Protein AF-A0A7J8GL27-F1 (afdb_monomer)

Radius of gyration: 21.32 Å; Cα contacts (8 Å, |Δi|>4): 235; chains: 1; bounding box: 49×35×60 Å

Secondary structure (DSSP, 8-state):
--SEEEEETTEEE----B-TTS--S--S--B------SEEEEEETTTTEEEEEE--TT-S-------TTTTTSS-PPPPHHHHHHHHHHHHHHHHHHHH-TT-HHHHHHHHHHHHHH-HHHHHHHHHHHHHHHHHH-GGGHHHHHHHHHHHHHHHHHHHHHHTT-SEEE-TTS--S----GGGGTT-SEEE--S---

Nearest PDB structures (foldseek):
  1ltx-assembly1_A  TM=9.780E-01  e=1.458E-23  Rattus norvegicus
  1dce-assembly1_A  TM=9.771E-01  e=9.854E-22  Rattus norvegicus
  3hxd-assembly1_A  TM=9.887E-01  e=1.508E-08  Rattus norvegicus
  3c72-assembly1_A  TM=9.752E-01  e=3.384E-08  Rattus norvegicus
  4gtv-assembly1_A  TM=9.892E-01  e=4.516E-08  Rattus norvegicus

pLDDT: mean 89.45, std 8.41, range [43.72, 98.0]

Mean predicted aligned error: 6.32 Å

Solvent-accessible surface area (backbone atoms only — not comparable to full-atom values): 11762 Å² total; per-residue (Å²): 130,82,49,67,47,42,28,45,76,92,36,82,48,93,74,68,76,38,29,92,85,74,47,100,58,98,60,94,53,76,46,66,88,78,77,99,65,52,40,42,34,44,34,34,64,88,76,76,45,72,52,59,28,51,38,51,91,94,55,95,67,54,74,66,79,82,50,56,76,80,69,30,70,90,49,73,87,70,53,72,67,56,48,53,51,51,53,50,52,50,50,51,45,51,58,46,37,75,77,39,77,72,42,58,67,53,49,50,49,49,42,51,46,37,63,64,76,41,52,76,85,34,44,70,59,41,54,53,45,53,55,53,39,32,71,64,41,56,93,45,33,71,60,51,44,37,52,50,20,44,53,54,50,53,49,39,50,55,53,21,60,76,67,74,50,46,51,44,78,50,53,74,64,65,30,51,52,87,69,73,64,78,78,46,76,75,51,79,40,79,42,63,55,66,59,65,108

InterPro domains:
  IPR009087 Rab geranylgeranyltransferase, alpha subunit, insert-domain [PF07711] (2-67)
  IPR036254 Rab geranylgeranyltransferase, alpha subunit, insert-domain superfamily [SSF49594] (1-71)

Organism: Molossus molossus (NCBI:txid27622)

Structure (mmCIF, N/CA/C/O backbone):
data_AF-A0A7J8GL27-F1
#
_entry.id   AF-A0A7J8GL27-F1
#
loop_
_atom_site.group_PDB
_atom_site.id
_atom_site.type_symbol
_atom_site.label_atom_id
_atom_site.label_alt_id
_atom_site.label_comp_id
_atom_site.label_asym_id
_atom_site.label_entity_id
_atom_site.label_seq_id
_atom_site.pdbx_PDB_ins_code
_atom_site.Cartn_x
_atom_site.Cartn_y
_atom_site.Cartn_z
_atom_site.occupancy
_atom_site.B_iso_or_equiv
_atom_site.auth_seq_id
_atom_site.auth_comp_id
_atom_site.auth_asym_id
_atom_site.auth_atom_id
_atom_site.pdbx_PDB_model_num
ATOM 1 N N . MET A 1 1 ? 0.392 14.240 -28.820 1.00 43.72 1 MET A N 1
ATOM 2 C CA . MET A 1 1 ? 1.573 14.690 -28.058 1.00 43.72 1 MET A CA 1
ATOM 3 C C . MET A 1 1 ? 2.048 13.484 -27.289 1.00 43.72 1 MET A C 1
ATOM 5 O O . MET A 1 1 ? 1.319 13.025 -26.421 1.00 43.72 1 MET A O 1
ATOM 9 N N . GLU A 1 2 ? 3.170 12.911 -27.703 1.00 55.72 2 GLU A N 1
ATOM 10 C CA . GLU A 1 2 ? 3.763 11.745 -27.051 1.00 55.72 2 GLU A CA 1
ATOM 11 C C . GLU A 1 2 ? 4.272 12.175 -25.673 1.00 55.72 2 GLU A C 1
ATOM 13 O O . GLU A 1 2 ? 5.209 12.962 -25.547 1.00 55.72 2 GLU A O 1
ATOM 18 N N . THR A 1 3 ? 3.573 11.740 -24.626 1.00 83.31 3 THR A N 1
ATOM 19 C CA . THR A 1 3 ? 3.910 12.056 -23.232 1.00 83.31 3 THR A CA 1
ATOM 20 C C . THR A 1 3 ? 5.118 11.267 -22.732 1.00 83.31 3 THR A C 1
ATOM 22 O O . THR A 1 3 ? 5.696 11.649 -21.719 1.00 83.31 3 THR A O 1
ATOM 25 N N . LEU A 1 4 ? 5.518 10.210 -23.446 1.00 91.31 4 LEU A N 1
ATOM 26 C CA . LEU A 1 4 ? 6.636 9.327 -23.128 1.00 91.31 4 LEU A CA 1
ATOM 27 C C . LEU A 1 4 ? 7.666 9.329 -24.260 1.00 91.31 4 LEU A C 1
ATOM 29 O O . LEU A 1 4 ? 7.338 9.010 -25.401 1.00 91.31 4 LEU A O 1
ATOM 33 N N . LEU A 1 5 ? 8.915 9.649 -23.928 1.00 93.44 5 LEU A N 1
ATOM 34 C CA . LEU A 1 5 ? 10.063 9.549 -24.827 1.00 93.44 5 LEU A CA 1
ATOM 35 C C . LEU A 1 5 ? 10.995 8.438 -24.350 1.00 93.44 5 LEU A C 1
ATOM 37 O O . LEU A 1 5 ? 11.227 8.301 -23.147 1.00 93.44 5 LEU A O 1
ATOM 41 N N . LEU A 1 6 ? 11.555 7.686 -25.295 1.00 94.31 6 LEU A N 1
ATOM 42 C CA . LEU A 1 6 ? 12.570 6.678 -25.023 1.00 94.31 6 LEU A CA 1
ATOM 43 C C . LEU A 1 6 ? 13.928 7.139 -25.559 1.00 94.31 6 LEU A C 1
ATOM 45 O O . LEU A 1 6 ? 14.065 7.535 -26.718 1.00 94.31 6 LEU A O 1
ATOM 49 N N . MET A 1 7 ? 14.933 7.060 -24.697 1.00 93.62 7 MET A N 1
ATOM 50 C CA . MET A 1 7 ? 16.339 7.208 -25.035 1.00 93.62 7 MET A CA 1
ATOM 51 C C . MET A 1 7 ? 17.006 5.845 -24.863 1.00 93.62 7 MET A C 1
ATOM 53 O O . MET A 1 7 ? 16.855 5.217 -23.816 1.00 93.62 7 MET A O 1
ATOM 57 N N . VAL A 1 8 ? 17.743 5.398 -25.873 1.00 92.50 8 VAL A N 1
ATOM 58 C CA . VAL A 1 8 ? 18.527 4.164 -25.824 1.00 92.50 8 VAL A CA 1
ATOM 59 C C . VAL A 1 8 ? 19.970 4.498 -26.159 1.00 92.50 8 VAL A C 1
ATOM 61 O O . VAL A 1 8 ? 20.221 5.158 -27.167 1.00 92.50 8 VAL A O 1
ATOM 64 N N . ASP A 1 9 ? 20.898 4.121 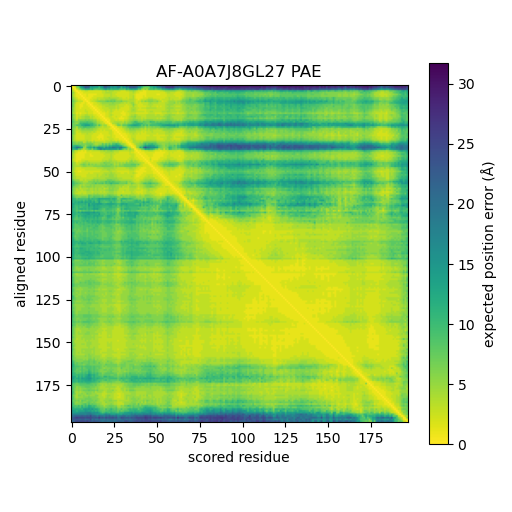-25.279 1.00 89.38 9 ASP A N 1
ATOM 65 C CA . ASP A 1 9 ? 22.322 4.471 -25.378 1.00 89.38 9 ASP A CA 1
ATOM 66 C C . ASP A 1 9 ? 22.532 5.974 -25.707 1.00 89.38 9 ASP A C 1
ATOM 68 O O . ASP A 1 9 ? 23.235 6.352 -26.645 1.00 89.38 9 ASP A O 1
ATOM 72 N N . GLU A 1 10 ? 21.847 6.847 -24.953 1.00 87.75 10 GLU A N 1
ATOM 73 C CA . GLU A 1 10 ? 21.829 8.318 -25.104 1.00 87.75 10 GLU A CA 1
ATOM 74 C C . GLU A 1 10 ? 21.251 8.864 -26.426 1.00 87.75 10 GLU A C 1
ATOM 76 O O . GLU A 1 10 ? 21.259 10.074 -26.662 1.00 87.75 10 GLU A O 1
ATOM 81 N N . SER A 1 11 ? 20.669 8.008 -27.266 1.00 90.44 11 SER A N 1
ATOM 82 C CA . SER A 1 11 ? 20.030 8.390 -28.529 1.00 90.44 11 SER A CA 1
ATOM 83 C C . SER A 1 11 ? 18.510 8.280 -28.443 1.00 90.44 11 SER A C 1
ATOM 85 O O . SER A 1 11 ? 17.978 7.310 -27.912 1.00 90.44 11 SER A O 1
ATOM 87 N N . SER A 1 12 ? 17.781 9.264 -28.975 1.00 91.88 12 SER A N 1
ATOM 88 C CA . SER A 1 12 ? 16.314 9.208 -28.996 1.00 91.88 12 SER A CA 1
ATOM 89 C C . SER A 1 12 ? 15.828 8.134 -29.968 1.00 91.88 12 SER A C 1
ATOM 91 O O . SER A 1 12 ? 16.244 8.113 -31.128 1.00 91.88 12 SER A O 1
ATOM 93 N N . LEU A 1 13 ? 14.938 7.262 -29.494 1.00 92.00 13 LEU A N 1
ATOM 94 C CA . LEU A 1 13 ? 14.318 6.209 -30.285 1.00 92.00 13 LEU A CA 1
ATOM 95 C C . LEU A 1 13 ? 12.808 6.447 -30.361 1.00 92.00 13 LEU A C 1
ATOM 97 O O . LEU A 1 13 ? 12.123 6.503 -29.341 1.00 92.00 13 LEU A O 1
ATOM 101 N N . ALA A 1 14 ? 12.292 6.570 -31.583 1.00 91.31 14 ALA A N 1
ATOM 102 C CA . ALA A 1 14 ? 10.856 6.616 -31.818 1.00 91.31 14 ALA A CA 1
ATOM 103 C C . ALA A 1 14 ? 10.271 5.210 -31.646 1.00 91.31 14 ALA A C 1
ATOM 105 O O . ALA A 1 14 ? 10.713 4.269 -32.308 1.00 91.31 14 ALA A O 1
ATOM 106 N N . VAL A 1 15 ? 9.284 5.080 -30.762 1.00 91.81 15 VAL A N 1
ATOM 107 C CA . VAL A 1 15 ? 8.612 3.814 -30.456 1.00 91.81 15 VAL A CA 1
ATOM 108 C C . VAL A 1 15 ? 7.109 4.015 -30.369 1.00 91.81 15 VAL A C 1
ATOM 110 O O . VAL A 1 15 ? 6.631 5.088 -30.000 1.00 91.81 15 VAL A O 1
ATOM 113 N N . GLU A 1 16 ? 6.364 2.961 -30.679 1.00 91.12 16 GLU A N 1
ATOM 114 C CA . GLU A 1 16 ? 4.925 2.933 -30.453 1.00 91.12 16 GLU A CA 1
ATOM 115 C C . GLU A 1 16 ? 4.645 2.426 -29.038 1.00 91.12 16 GLU A C 1
ATOM 117 O O . GLU A 1 16 ? 4.935 1.280 -28.697 1.00 91.12 16 GLU A O 1
ATOM 122 N N . TRP A 1 17 ? 4.084 3.300 -28.204 1.00 91.50 17 TRP A N 1
ATOM 123 C CA . TRP A 1 17 ? 3.629 2.941 -26.866 1.00 91.50 17 TRP A CA 1
ATOM 124 C C . TRP A 1 17 ? 2.214 2.366 -26.917 1.00 91.50 17 TRP A C 1
ATOM 126 O O . TRP A 1 17 ? 1.310 2.964 -27.506 1.00 91.50 17 TRP A O 1
ATOM 136 N N . GLY A 1 18 ? 1.999 1.242 -26.237 1.00 91.00 18 GLY A N 1
ATOM 137 C CA . GLY A 1 18 ? 0.695 0.594 -26.123 1.00 91.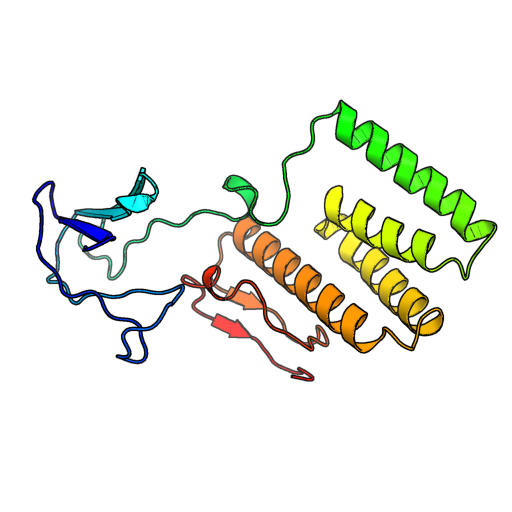00 18 GLY A CA 1
ATOM 138 C C . GLY A 1 18 ? 0.371 0.173 -24.695 1.00 91.00 18 GLY A C 1
ATOM 139 O O . GLY A 1 18 ? 1.257 -0.173 -23.913 1.00 91.00 18 GLY A O 1
ATOM 140 N N . ALA A 1 19 ? -0.916 0.181 -24.349 1.00 91.31 19 ALA A N 1
ATOM 141 C CA . ALA A 1 19 ? -1.390 -0.490 -23.145 1.00 91.31 19 ALA A CA 1
ATOM 142 C C . ALA A 1 19 ? -1.401 -2.020 -23.364 1.00 91.31 19 ALA A C 1
ATOM 144 O O . ALA A 1 19 ? -1.577 -2.467 -24.502 1.00 91.31 19 ALA A O 1
ATOM 145 N N . PRO A 1 20 ? -1.287 -2.842 -22.302 1.00 89.25 20 PRO A N 1
ATOM 146 C CA . PRO A 1 20 ? -1.265 -4.304 -22.425 1.00 89.25 20 PRO A CA 1
ATOM 147 C C . PRO A 1 20 ? -2.494 -4.917 -23.115 1.00 89.25 20 PRO A C 1
ATOM 149 O O . PRO A 1 20 ? -2.404 -5.992 -23.699 1.00 89.25 20 PRO A O 1
ATOM 152 N N . ASP A 1 21 ? -3.651 -4.251 -23.061 1.00 89.19 21 ASP A N 1
ATOM 153 C CA . ASP A 1 21 ? -4.886 -4.701 -23.714 1.00 89.19 21 ASP A CA 1
ATOM 154 C C . ASP A 1 21 ? -4.985 -4.282 -25.196 1.00 89.19 21 ASP A C 1
ATOM 156 O O . ASP A 1 21 ? -6.002 -4.541 -25.849 1.00 89.19 21 ASP A O 1
ATOM 160 N N . GLY A 1 22 ? -3.952 -3.614 -25.725 1.00 84.94 22 GLY A N 1
ATOM 161 C CA . GLY A 1 22 ? -3.891 -3.080 -27.085 1.00 84.94 22 GLY A CA 1
ATOM 162 C C . GLY A 1 22 ? -4.835 -1.901 -27.332 1.00 84.94 22 GLY A C 1
ATOM 163 O O . GLY A 1 22 ? -4.995 -1.467 -28.474 1.00 84.94 22 GLY A O 1
ATOM 164 N N . ARG A 1 23 ? -5.504 -1.378 -26.295 1.00 85.56 23 ARG A N 1
ATOM 165 C CA . ARG A 1 23 ? -6.455 -0.272 -26.426 1.00 85.56 23 ARG A CA 1
ATOM 166 C C . ARG A 1 23 ? -5.783 1.024 -26.011 1.00 85.56 23 ARG A C 1
ATOM 168 O O . ARG A 1 23 ? -5.143 1.114 -24.973 1.00 85.56 23 ARG A O 1
ATOM 175 N N . ASN A 1 24 ? -6.006 2.079 -26.786 1.00 74.38 24 ASN A N 1
ATOM 176 C CA . ASN A 1 24 ? -5.487 3.403 -26.457 1.00 74.38 24 ASN A CA 1
ATOM 177 C C . ASN A 1 24 ? -6.375 4.086 -25.394 1.00 74.38 24 ASN A C 1
ATOM 179 O O . ASN A 1 24 ? -7.200 4.946 -25.707 1.00 74.38 24 ASN A O 1
ATOM 183 N N . ARG A 1 25 ? -6.288 3.614 -24.145 1.00 85.38 25 ARG A N 1
ATOM 184 C CA . ARG A 1 25 ? -7.026 4.117 -22.973 1.00 85.38 25 ARG A CA 1
ATOM 185 C C . ARG A 1 25 ? -6.045 4.465 -21.849 1.00 85.38 25 ARG A C 1
ATOM 187 O O . ARG A 1 25 ? -4.942 3.926 -21.836 1.00 85.38 25 ARG A O 1
ATOM 194 N N . PRO A 1 26 ? -6.435 5.324 -20.887 1.00 87.25 26 PRO A N 1
ATOM 195 C CA . PRO A 1 26 ? -5.618 5.568 -19.704 1.00 87.25 26 PRO A CA 1
ATOM 196 C C . PRO A 1 26 ? -5.275 4.250 -19.003 1.00 87.25 26 PRO A C 1
ATOM 198 O O . PRO A 1 26 ? -6.170 3.484 -18.646 1.00 87.25 26 PRO A O 1
ATOM 201 N N . SER A 1 27 ? -3.980 4.003 -18.832 1.00 88.94 27 SER A N 1
ATOM 202 C CA . SER A 1 27 ? -3.426 2.787 -18.242 1.00 88.94 27 SER A CA 1
ATOM 203 C C . SER A 1 27 ? -2.257 3.160 -17.327 1.00 88.94 27 SER A C 1
ATOM 205 O O . SER A 1 27 ? -1.493 4.062 -17.688 1.00 88.94 27 SER A O 1
ATOM 207 N N . PRO A 1 28 ? -2.093 2.490 -16.172 1.00 88.00 28 PRO A N 1
ATOM 208 C CA . PRO A 1 28 ? -0.899 2.637 -15.342 1.00 88.00 28 PRO A CA 1
ATOM 209 C C . PRO A 1 28 ? 0.329 1.938 -15.948 1.00 88.00 28 PRO A C 1
ATOM 211 O O . PRO A 1 28 ? 1.448 2.229 -15.545 1.00 88.00 28 PRO A O 1
ATOM 214 N N . VAL A 1 29 ? 0.134 1.036 -16.919 1.00 90.50 29 VAL A N 1
ATOM 215 C CA . VAL A 1 29 ? 1.206 0.283 -17.585 1.00 90.50 29 VAL A CA 1
ATOM 216 C C . VAL A 1 29 ? 1.208 0.596 -19.077 1.00 90.50 29 VAL A C 1
ATOM 218 O O . VAL A 1 29 ? 0.167 0.499 -19.735 1.00 90.50 29 VAL A O 1
ATOM 221 N N . TRP A 1 30 ? 2.384 0.932 -19.598 1.00 91.19 30 TRP A N 1
ATOM 222 C CA . TRP A 1 30 ? 2.645 1.171 -21.015 1.00 91.19 30 TRP A CA 1
ATOM 223 C C . TRP A 1 30 ? 3.878 0.386 -21.440 1.00 91.19 30 TRP A C 1
ATOM 225 O O . TRP A 1 30 ? 4.858 0.319 -20.703 1.00 91.19 30 TRP A O 1
ATOM 235 N N . LEU A 1 31 ? 3.810 -0.211 -22.623 1.00 92.56 31 LEU A N 1
ATOM 236 C CA . LEU A 1 31 ? 4.825 -1.105 -23.166 1.00 92.56 31 LEU A CA 1
ATOM 237 C C . LEU A 1 31 ? 5.210 -0.649 -24.575 1.00 92.56 31 LEU A C 1
ATOM 239 O O . LEU A 1 31 ? 4.413 -0.005 -25.261 1.00 92.56 31 LEU A O 1
ATOM 243 N N . CYS A 1 32 ? 6.416 -1.004 -25.003 1.00 92.00 32 CYS A N 1
ATOM 244 C CA . CYS A 1 32 ? 6.868 -0.887 -26.385 1.00 92.00 32 CYS A CA 1
ATOM 245 C C . CYS A 1 32 ? 7.809 -2.053 -26.716 1.00 92.00 32 CYS A C 1
ATOM 247 O O . CYS A 1 32 ? 8.450 -2.610 -25.821 1.00 92.00 32 CYS A O 1
ATOM 249 N N . ASP A 1 33 ? 7.885 -2.419 -27.994 1.00 89.88 33 ASP A N 1
ATOM 250 C CA . ASP A 1 33 ? 8.784 -3.471 -28.468 1.00 89.88 33 ASP A CA 1
ATOM 251 C C . ASP A 1 33 ? 10.177 -2.904 -28.748 1.00 89.88 33 ASP A C 1
ATOM 253 O O . ASP A 1 33 ? 10.325 -1.873 -29.408 1.00 89.88 33 ASP A O 1
ATOM 257 N N . LEU A 1 34 ? 11.211 -3.594 -28.263 1.00 86.62 34 LEU A N 1
ATOM 258 C CA . LEU A 1 34 ? 12.598 -3.140 -28.350 1.00 86.62 34 LEU A CA 1
ATOM 259 C C . LEU A 1 34 ? 13.533 -4.246 -28.833 1.00 86.62 34 LEU A C 1
ATOM 261 O O . LEU A 1 34 ? 13.315 -5.436 -28.604 1.00 86.62 34 LEU A O 1
ATOM 265 N N . LEU A 1 35 ? 14.617 -3.827 -29.485 1.00 78.19 35 LEU A N 1
ATOM 266 C CA . LEU A 1 35 ? 15.759 -4.691 -29.770 1.00 78.19 35 LEU A CA 1
ATOM 267 C C . LEU A 1 35 ? 16.716 -4.712 -28.563 1.00 78.19 35 LEU A C 1
ATOM 269 O O . LEU A 1 35 ? 16.752 -3.736 -27.812 1.00 78.19 35 LEU A O 1
ATOM 273 N N . PRO A 1 36 ? 17.520 -5.776 -28.376 1.00 73.12 36 PRO A N 1
ATOM 274 C CA . PRO A 1 36 ? 18.434 -5.878 -27.239 1.00 73.12 36 PRO A CA 1
ATOM 275 C C . PRO A 1 36 ? 19.478 -4.752 -27.262 1.00 73.12 36 PRO A C 1
ATOM 277 O O . PRO A 1 36 ? 20.308 -4.704 -28.171 1.00 73.12 36 PRO A O 1
ATOM 280 N N . GLN A 1 37 ? 19.444 -3.868 -26.265 1.00 76.50 37 GLN A N 1
ATOM 281 C CA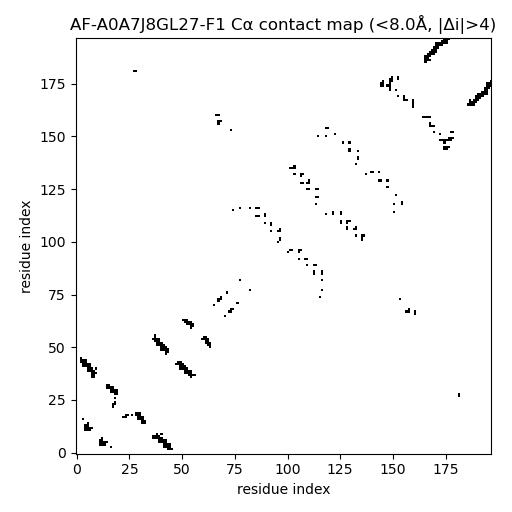 . GLN A 1 37 ? 20.390 -2.757 -26.077 1.00 76.50 37 GLN A CA 1
ATOM 282 C C . GLN A 1 37 ? 20.862 -2.699 -24.618 1.00 76.50 37 GLN A C 1
ATOM 284 O O . GLN A 1 37 ? 20.415 -3.508 -23.806 1.00 76.50 37 GLN A O 1
ATOM 289 N N . GLN A 1 38 ? 21.805 -1.807 -24.298 1.00 81.69 38 GLN A N 1
ATOM 290 C CA . GLN A 1 38 ? 22.430 -1.769 -22.973 1.00 81.69 38 GLN A CA 1
ATOM 291 C C . GLN A 1 38 ? 21.727 -0.816 -22.013 1.00 81.69 38 GLN A C 1
ATOM 293 O O . GLN A 1 38 ? 21.401 -1.242 -20.910 1.00 81.69 38 GLN A O 1
ATOM 298 N N . THR A 1 39 ? 21.459 0.427 -22.409 1.00 91.62 39 THR A N 1
ATOM 299 C CA . THR A 1 39 ? 20.887 1.435 -21.506 1.00 91.62 39 THR A CA 1
ATOM 300 C C . THR A 1 39 ? 19.573 1.980 -22.042 1.00 91.62 39 THR A C 1
ATOM 302 O O . THR A 1 39 ? 19.495 2.402 -23.194 1.00 91.62 39 THR A O 1
ATOM 305 N N . PHE A 1 40 ? 18.552 2.034 -21.186 1.00 93.88 40 PHE A N 1
ATOM 306 C CA . PHE A 1 40 ? 17.226 2.553 -21.506 1.00 93.88 40 PHE A CA 1
ATOM 307 C C . PHE A 1 40 ? 16.854 3.661 -20.526 1.00 93.88 40 PHE A C 1
ATOM 309 O O . PHE A 1 40 ? 16.824 3.436 -19.319 1.00 93.88 40 PHE A O 1
ATOM 316 N N . ARG A 1 41 ? 16.506 4.843 -21.037 1.00 94.62 41 ARG A N 1
ATOM 317 C CA . ARG A 1 41 ? 15.978 5.954 -20.240 1.00 94.62 41 ARG A CA 1
ATOM 318 C C . ARG A 1 41 ? 14.626 6.396 -20.778 1.00 94.62 41 ARG A C 1
ATOM 320 O O . ARG A 1 41 ? 14.503 6.797 -21.933 1.00 94.62 41 ARG A O 1
ATOM 327 N N . VAL A 1 42 ? 13.613 6.341 -19.922 1.00 94.62 42 VAL A N 1
ATOM 328 C CA . VAL A 1 42 ? 12.242 6.755 -20.226 1.00 94.62 42 VAL A CA 1
ATOM 329 C C . VAL A 1 42 ? 11.997 8.125 -19.610 1.00 94.62 42 VAL A C 1
ATOM 331 O O . VAL A 1 42 ? 12.281 8.334 -18.432 1.00 94.62 42 VAL A O 1
ATOM 334 N N . ILE A 1 43 ? 11.466 9.058 -20.399 1.00 94.44 43 ILE A N 1
ATOM 335 C CA . ILE A 1 43 ? 11.177 10.432 -19.979 1.00 94.44 43 ILE A CA 1
ATOM 336 C C . ILE A 1 43 ? 9.681 10.690 -20.136 1.00 94.44 43 ILE A C 1
ATOM 338 O O . ILE A 1 43 ? 9.150 10.670 -21.247 1.00 94.44 43 ILE A O 1
ATOM 342 N N . TRP A 1 44 ? 9.008 10.990 -19.027 1.00 93.31 44 TRP A N 1
ATOM 343 C CA . TRP A 1 44 ? 7.632 11.466 -19.020 1.00 93.31 44 TRP A CA 1
ATOM 344 C C . TRP A 1 44 ? 7.620 13.000 -19.088 1.00 93.31 44 TRP A C 1
ATOM 346 O O . TRP A 1 44 ? 7.829 13.698 -18.091 1.00 93.31 44 TRP A O 1
ATOM 356 N N . THR A 1 45 ? 7.378 13.546 -20.281 1.00 90.25 45 THR A N 1
ATOM 357 C CA . THR A 1 45 ? 7.569 14.977 -20.583 1.00 90.25 45 THR A CA 1
ATOM 358 C C . THR A 1 45 ? 6.581 15.884 -19.857 1.00 90.25 45 THR A C 1
ATOM 360 O O . THR A 1 45 ? 6.952 16.967 -19.413 1.00 90.25 45 THR A O 1
ATOM 363 N N . ALA A 1 46 ? 5.336 15.440 -19.672 1.00 88.25 46 ALA A N 1
ATOM 364 C CA . ALA A 1 46 ? 4.297 16.245 -19.024 1.00 88.25 46 ALA A CA 1
ATOM 365 C C . ALA A 1 46 ? 4.525 16.441 -17.513 1.00 88.25 46 ALA A C 1
ATOM 367 O O . ALA A 1 46 ? 4.023 17.397 -16.932 1.00 88.25 46 ALA A O 1
ATOM 368 N N . GLY A 1 47 ? 5.262 15.529 -16.883 1.00 84.31 47 GLY A N 1
ATOM 369 C CA . GLY A 1 47 ? 5.563 15.532 -15.446 1.00 84.31 47 GLY A CA 1
ATOM 370 C C . GLY A 1 47 ? 7.025 15.828 -15.129 1.00 84.31 47 GLY A C 1
ATOM 371 O O . GLY A 1 47 ? 7.364 15.944 -13.959 1.00 84.31 47 GLY A O 1
ATOM 372 N N . ASN A 1 48 ? 7.877 15.968 -16.152 1.00 87.62 48 ASN A N 1
ATOM 373 C CA . ASN A 1 48 ? 9.313 16.200 -16.007 1.00 87.62 48 ASN A CA 1
ATOM 374 C C . ASN A 1 48 ? 10.010 15.148 -15.116 1.00 87.62 48 ASN A C 1
ATOM 376 O O . ASN A 1 48 ? 10.867 15.477 -14.298 1.00 87.62 48 ASN A O 1
ATOM 380 N N . VAL A 1 49 ? 9.615 13.880 -15.268 1.00 91.25 49 VAL A N 1
ATOM 381 C CA . VAL A 1 49 ? 10.193 12.732 -14.552 1.00 91.25 49 VAL A CA 1
ATOM 382 C C . VAL A 1 49 ? 10.908 11.839 -15.556 1.00 91.25 49 VAL A C 1
ATOM 384 O O . VAL A 1 49 ? 10.436 11.660 -16.680 1.00 91.25 49 VAL A O 1
ATOM 387 N N . GLN A 1 50 ? 12.03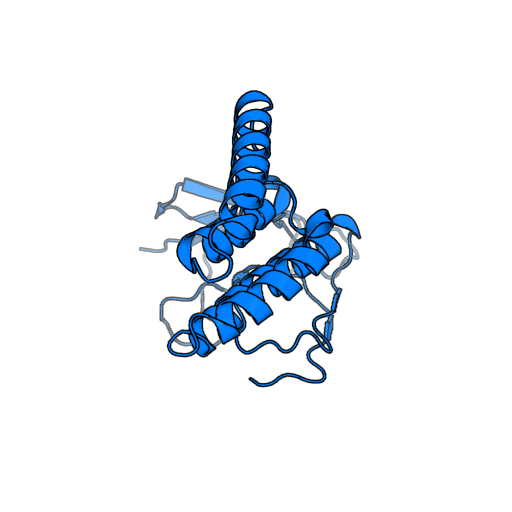3 11.261 -15.148 1.00 93.44 50 GLN A N 1
ATOM 388 C CA . GLN A 1 50 ? 12.756 10.271 -15.936 1.00 93.44 50 GLN A CA 1
ATOM 389 C C . GLN A 1 50 ? 13.208 9.103 -15.063 1.00 93.44 50 GLN A C 1
ATOM 391 O O . GLN A 1 50 ? 13.498 9.288 -13.880 1.00 93.44 50 GLN A O 1
ATOM 396 N N . LYS A 1 51 ? 13.285 7.916 -15.660 1.00 93.88 51 LYS A N 1
ATOM 397 C CA . LYS A 1 51 ? 13.824 6.699 -15.043 1.00 93.88 51 LYS A CA 1
ATOM 398 C C . LYS A 1 51 ? 14.749 6.007 -16.032 1.00 93.88 51 LYS A C 1
ATOM 400 O O . LYS A 1 51 ? 14.507 6.057 -17.237 1.00 93.88 51 LYS A O 1
ATOM 405 N N . GLU A 1 52 ? 15.804 5.385 -15.525 1.00 93.94 52 GLU A N 1
ATOM 406 C CA . GLU A 1 52 ? 16.845 4.759 -16.337 1.00 93.94 52 GLU A CA 1
ATOM 407 C C . GLU A 1 52 ? 17.173 3.372 -15.801 1.00 93.94 52 GLU A C 1
ATOM 409 O O . GLU A 1 52 ? 17.399 3.210 -14.604 1.00 93.94 52 GLU A O 1
ATOM 414 N N . CYS A 1 53 ? 17.217 2.379 -16.685 1.00 93.31 53 CYS A N 1
ATOM 415 C CA . CYS A 1 53 ? 17.671 1.034 -16.369 1.00 93.31 53 CYS A CA 1
ATOM 416 C C . CYS A 1 53 ? 18.725 0.556 -17.371 1.00 93.31 53 CYS A C 1
ATOM 418 O O . CYS A 1 53 ? 18.814 1.035 -18.504 1.00 93.31 53 CYS A O 1
ATOM 420 N N . VAL A 1 54 ? 19.528 -0.414 -16.937 1.00 92.56 54 VAL A N 1
ATOM 421 C CA . VAL A 1 54 ? 20.599 -1.007 -17.741 1.00 92.56 54 VAL A CA 1
ATOM 422 C C . VAL A 1 54 ? 20.367 -2.510 -17.842 1.00 92.56 54 VAL A C 1
ATOM 424 O O . VAL A 1 54 ? 20.227 -3.194 -16.828 1.00 92.56 54 VAL A O 1
ATOM 427 N N . LEU A 1 55 ? 20.362 -3.034 -19.064 1.00 90.94 55 LEU A N 1
ATOM 428 C CA . LEU A 1 55 ? 20.355 -4.463 -19.345 1.00 90.94 55 LEU A CA 1
ATOM 429 C C . LEU A 1 55 ? 21.800 -4.961 -19.466 1.00 90.94 55 LEU A C 1
ATOM 431 O O . LEU A 1 55 ? 22.463 -4.829 -20.498 1.00 90.94 55 LEU A O 1
ATOM 435 N N . LEU A 1 56 ? 22.308 -5.538 -18.379 1.00 87.00 56 LEU A N 1
ATOM 436 C CA . LEU A 1 56 ? 23.674 -6.051 -18.321 1.00 87.00 56 LEU A CA 1
ATOM 437 C C . LEU A 1 56 ? 23.853 -7.274 -19.229 1.00 87.00 56 LEU A C 1
ATOM 439 O O . LEU A 1 56 ? 23.005 -8.163 -19.304 1.00 87.00 56 LEU A O 1
ATOM 443 N N . LYS A 1 57 ? 25.018 -7.377 -19.879 1.00 86.06 57 LYS A N 1
ATOM 444 C CA . LYS A 1 57 ? 25.333 -8.510 -20.759 1.00 86.06 57 LYS A CA 1
ATOM 445 C C . LYS A 1 57 ? 25.196 -9.842 -20.008 1.00 86.06 57 LYS A C 1
ATOM 447 O O . LYS A 1 57 ? 25.812 -10.041 -18.963 1.00 86.06 57 LYS A O 1
ATOM 452 N N . GLY A 1 58 ? 24.416 -10.763 -20.572 1.00 85.25 58 GLY A N 1
ATOM 453 C CA . GLY A 1 58 ? 24.146 -12.081 -19.985 1.00 85.25 58 GLY A CA 1
ATOM 454 C C . GLY A 1 58 ? 22.947 -12.122 -19.033 1.00 85.25 58 GLY A C 1
ATOM 455 O O . GLY A 1 58 ? 22.532 -13.218 -18.665 1.00 85.25 58 GLY A O 1
ATOM 456 N N . HIS A 1 59 ? 22.364 -10.973 -18.683 1.00 85.50 59 HIS A N 1
ATOM 457 C CA . HIS A 1 59 ? 21.087 -10.899 -17.977 1.00 85.50 59 HIS A CA 1
ATOM 458 C C . HIS A 1 59 ? 19.936 -10.870 -18.988 1.00 85.50 59 HIS A C 1
ATOM 460 O O . HIS A 1 59 ? 20.115 -10.452 -20.132 1.00 85.50 59 HIS A O 1
ATOM 466 N N . GLN A 1 60 ? 18.768 -11.361 -18.573 1.00 86.06 60 GLN A N 1
ATOM 467 C CA . GLN A 1 60 ? 17.549 -11.342 -19.393 1.00 86.06 60 GLN A CA 1
ATOM 468 C C . GLN A 1 60 ? 16.709 -10.084 -19.157 1.00 86.06 60 GLN A C 1
ATOM 470 O O . GLN A 1 60 ? 15.914 -9.709 -20.011 1.00 86.06 60 GLN A O 1
ATOM 475 N N . GLU A 1 61 ? 16.895 -9.431 -18.012 1.00 88.75 61 GLU A N 1
ATOM 476 C CA . GLU A 1 61 ? 16.058 -8.334 -17.539 1.00 88.75 61 GLU A CA 1
ATOM 477 C C . GLU A 1 61 ? 16.930 -7.264 -16.873 1.00 88.75 61 GLU A C 1
ATOM 479 O O . GLU A 1 61 ? 17.996 -7.559 -16.326 1.00 88.75 61 GLU A O 1
ATOM 484 N N . GLY A 1 62 ? 16.463 -6.020 -16.931 1.00 88.06 62 GLY A N 1
ATOM 485 C CA . GLY A 1 62 ? 17.013 -4.882 -16.208 1.00 88.06 62 GLY A CA 1
ATOM 486 C C . GLY A 1 62 ? 15.872 -3.934 -15.859 1.00 88.06 62 GLY A C 1
ATOM 487 O O . GLY A 1 62 ? 15.003 -3.677 -16.693 1.00 88.06 62 GLY A O 1
ATOM 488 N N . TRP A 1 63 ? 15.844 -3.435 -14.628 1.00 90.00 63 TRP A N 1
ATOM 489 C CA . TRP A 1 63 ? 14.748 -2.610 -14.126 1.00 90.00 63 TRP A CA 1
ATOM 490 C C . TRP A 1 63 ? 15.264 -1.414 -13.336 1.00 90.00 63 TRP A C 1
ATOM 492 O O . TRP A 1 63 ? 16.367 -1.416 -12.794 1.00 90.00 63 TRP A O 1
ATOM 502 N N . CYS A 1 64 ? 14.431 -0.384 -13.283 1.00 89.12 64 CYS A N 1
ATOM 503 C CA . CYS A 1 64 ? 14.546 0.730 -12.361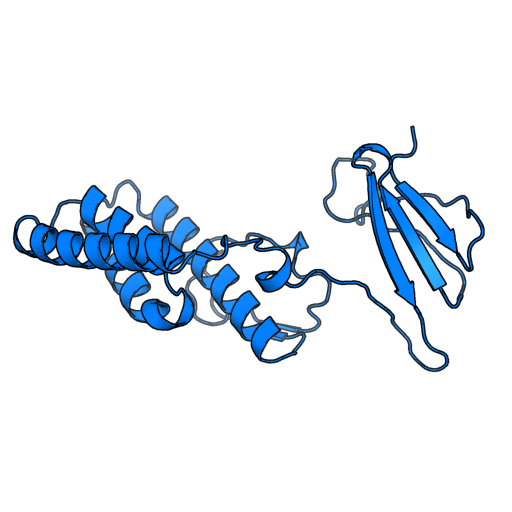 1.00 89.12 64 CYS A CA 1
ATOM 504 C C . CYS A 1 64 ? 13.203 0.807 -11.657 1.00 89.12 64 CYS A C 1
ATOM 506 O O . CYS A 1 64 ? 12.172 0.939 -12.319 1.00 89.12 64 CYS A O 1
ATOM 508 N N . TRP A 1 65 ? 13.220 0.623 -10.344 1.00 85.69 65 TRP A N 1
ATOM 509 C CA . TRP A 1 65 ? 12.008 0.517 -9.561 1.00 85.69 65 TRP A CA 1
ATOM 510 C C . TRP A 1 65 ? 12.125 1.361 -8.312 1.00 85.69 65 TRP A C 1
ATOM 512 O O . TRP A 1 65 ? 13.146 1.338 -7.627 1.00 85.69 65 TRP A O 1
ATOM 522 N N . ASP A 1 66 ? 11.052 2.079 -8.043 1.00 83.25 66 ASP A N 1
ATOM 523 C CA . ASP A 1 66 ? 10.920 2.908 -6.870 1.00 83.25 66 ASP A CA 1
ATOM 524 C C . ASP A 1 66 ? 10.375 2.069 -5.724 1.00 83.25 66 ASP A C 1
ATOM 526 O O . ASP A 1 66 ? 9.258 1.553 -5.791 1.00 83.25 66 ASP A O 1
ATOM 530 N N . LEU A 1 67 ? 11.175 1.910 -4.672 1.00 77.44 67 LEU A N 1
ATOM 531 C CA . LEU A 1 67 ? 10.724 1.227 -3.465 1.00 77.44 67 LEU A CA 1
ATOM 532 C C . LEU A 1 67 ? 9.627 2.058 -2.796 1.00 77.44 67 LEU A C 1
ATOM 534 O O . LEU A 1 67 ? 9.740 3.282 -2.679 1.00 77.44 67 LEU A O 1
ATOM 538 N N . ALA A 1 68 ? 8.577 1.397 -2.311 1.00 76.75 68 ALA A N 1
ATOM 539 C CA . ALA A 1 68 ? 7.487 2.068 -1.622 1.00 76.75 68 ALA A CA 1
ATOM 540 C C . ALA A 1 68 ? 7.951 2.781 -0.350 1.00 76.75 68 ALA A C 1
ATOM 542 O O . ALA A 1 68 ? 7.358 3.800 0.021 1.00 76.75 68 ALA A O 1
ATOM 543 N N . THR A 1 69 ? 9.004 2.276 0.300 1.00 75.44 69 THR A N 1
ATOM 544 C CA . THR A 1 69 ? 9.679 2.959 1.411 1.00 75.44 69 THR A CA 1
ATOM 545 C C . THR A 1 69 ? 10.337 4.268 0.993 1.00 75.44 69 THR A C 1
ATOM 547 O O . THR A 1 69 ? 10.168 5.271 1.685 1.00 75.44 69 THR A O 1
ATOM 550 N N . ASP A 1 70 ? 11.049 4.276 -0.133 1.00 77.44 70 ASP A N 1
ATOM 551 C CA . ASP A 1 70 ? 11.906 5.395 -0.540 1.00 77.44 70 ASP A CA 1
ATOM 552 C C . ASP A 1 70 ? 11.076 6.543 -1.119 1.00 77.44 70 ASP A C 1
ATOM 554 O O . ASP A 1 70 ? 11.271 7.704 -0.760 1.00 77.44 70 ASP A O 1
ATOM 558 N N . GLU A 1 71 ? 10.078 6.213 -1.941 1.00 79.12 71 GLU A N 1
ATOM 559 C CA . GLU A 1 71 ? 9.134 7.187 -2.503 1.00 79.12 71 GLU A CA 1
ATOM 560 C C . GLU A 1 71 ? 7.987 7.539 -1.544 1.00 79.12 71 GLU A C 1
ATOM 562 O O . GLU A 1 71 ? 7.081 8.296 -1.900 1.00 79.12 71 GLU A O 1
ATOM 567 N N . GLN A 1 72 ? 7.993 7.001 -0.318 1.00 82.25 72 GLN A N 1
ATOM 568 C CA . GLN A 1 72 ? 6.977 7.298 0.696 1.00 82.25 72 GLN A CA 1
ATOM 569 C C . GLN A 1 72 ? 5.539 7.020 0.198 1.00 82.25 72 GLN A C 1
ATOM 571 O O . GLN A 1 72 ? 4.585 7.704 0.580 1.00 82.25 72 GLN A O 1
ATOM 576 N N . LEU A 1 73 ? 5.367 5.992 -0.651 1.00 79.31 73 LEU A N 1
ATOM 577 C CA . LEU A 1 73 ? 4.138 5.748 -1.428 1.00 79.31 73 LEU A CA 1
ATOM 578 C C . LEU A 1 73 ? 2.901 5.539 -0.554 1.00 79.31 73 LEU A C 1
ATOM 580 O O . LEU A 1 73 ? 1.814 6.030 -0.858 1.00 79.31 73 LEU A O 1
ATOM 584 N N . PHE A 1 74 ? 3.057 4.789 0.536 1.00 82.19 74 PHE A N 1
ATOM 585 C CA . PHE A 1 74 ? 1.961 4.520 1.470 1.00 82.19 74 PHE A CA 1
ATOM 586 C C . PHE A 1 74 ? 1.971 5.475 2.658 1.00 82.19 74 PHE A C 1
ATOM 588 O O . PHE A 1 74 ? 0.941 5.655 3.314 1.00 82.19 74 PHE A O 1
ATOM 595 N N . ARG A 1 75 ? 3.143 6.034 2.983 1.00 79.94 75 ARG A N 1
ATOM 596 C CA . ARG A 1 75 ? 3.396 6.773 4.219 1.00 79.94 75 ARG A CA 1
ATOM 597 C C . ARG A 1 75 ? 4.515 7.771 4.045 1.00 79.94 75 ARG A C 1
ATOM 599 O O . ARG A 1 75 ? 5.591 7.414 3.586 1.00 79.94 75 ARG A O 1
ATOM 606 N N . TYR A 1 76 ? 4.283 8.958 4.582 1.00 81.00 76 TYR A N 1
ATOM 607 C CA . TYR A 1 76 ? 5.327 9.948 4.765 1.00 81.00 76 TYR A CA 1
ATOM 608 C C . TYR A 1 76 ? 6.205 9.605 5.960 1.00 81.00 76 TYR A C 1
ATOM 610 O O . TYR A 1 76 ? 5.706 9.208 7.018 1.00 81.00 76 TYR A O 1
ATOM 618 N N . GLU A 1 77 ? 7.505 9.835 5.811 1.00 82.31 77 GLU A N 1
ATOM 619 C CA . GLU A 1 77 ? 8.435 9.741 6.926 1.00 82.31 77 GLU A CA 1
ATOM 620 C C . GLU A 1 77 ? 8.096 10.819 7.966 1.00 82.31 77 GLU A C 1
ATOM 622 O O . GLU A 1 77 ? 7.922 12.008 7.667 1.00 82.31 77 GLU A O 1
ATOM 627 N N . LEU A 1 78 ? 7.933 10.389 9.215 1.00 86.44 78 LEU A N 1
ATOM 628 C CA . LEU A 1 78 ? 7.571 11.277 10.309 1.00 86.44 78 LEU A CA 1
ATOM 629 C C . LEU A 1 78 ? 8.830 11.813 10.979 1.00 86.44 78 LEU A C 1
ATOM 631 O O . LEU A 1 78 ? 9.693 11.045 11.400 1.00 86.44 78 LEU A O 1
ATOM 635 N N . SER A 1 79 ? 8.881 13.130 11.188 1.00 91.88 79 SER A N 1
ATOM 636 C CA . SER A 1 79 ? 9.883 13.707 12.085 1.00 91.88 79 SER A CA 1
ATOM 637 C C . SER A 1 79 ? 9.696 13.183 13.514 1.00 91.88 79 SER A C 1
ATOM 639 O O . SER A 1 79 ? 8.601 12.754 13.904 1.00 91.88 79 SER A O 1
ATOM 641 N N . MET A 1 80 ? 10.753 13.259 14.322 1.00 91.50 80 MET A N 1
ATOM 642 C CA . MET A 1 80 ? 10.721 12.796 15.711 1.00 91.50 80 MET A CA 1
ATOM 643 C C . MET A 1 80 ? 9.633 13.510 16.531 1.00 91.50 80 MET A C 1
ATOM 645 O O . MET A 1 80 ? 8.930 12.885 17.330 1.00 91.50 80 MET A O 1
ATOM 649 N N . GLU A 1 81 ? 9.434 14.806 16.291 1.00 94.94 81 GLU A N 1
ATOM 650 C CA . GLU A 1 81 ? 8.411 15.619 16.952 1.00 94.94 81 GLU A CA 1
ATOM 651 C C . GLU A 1 81 ? 7.010 15.133 16.575 1.00 94.94 81 GLU A C 1
ATOM 653 O O . GLU A 1 81 ? 6.189 14.872 17.456 1.00 94.94 81 GLU A O 1
ATOM 658 N N . LYS A 1 82 ? 6.748 14.936 15.273 1.00 93.00 82 LYS A N 1
ATOM 659 C CA . LYS A 1 82 ? 5.454 14.434 14.785 1.00 93.00 82 LYS A CA 1
ATOM 660 C C . LYS A 1 82 ? 5.161 13.037 15.328 1.00 93.00 82 LYS A C 1
ATOM 662 O O . LYS A 1 82 ? 4.056 12.791 15.802 1.00 93.00 82 LYS A O 1
ATOM 667 N N . SER A 1 83 ? 6.151 12.145 15.312 1.00 93.12 83 SER A N 1
ATOM 668 C CA . SER A 1 83 ? 6.033 10.789 15.862 1.00 93.12 83 SER A CA 1
ATOM 669 C C . SER A 1 83 ? 5.687 10.816 17.355 1.00 93.12 83 SER A C 1
ATOM 671 O O . SER A 1 83 ? 4.788 10.104 17.800 1.00 93.12 83 SER A O 1
ATOM 673 N N . THR A 1 84 ? 6.330 11.694 18.128 1.00 94.75 84 THR A N 1
ATOM 674 C CA . THR A 1 84 ? 6.072 11.839 19.571 1.00 94.75 84 THR A CA 1
ATOM 675 C C . THR A 1 84 ? 4.648 12.321 19.852 1.00 94.75 84 THR A C 1
ATOM 677 O O . THR A 1 84 ? 3.964 11.765 20.718 1.00 94.75 84 THR A O 1
ATOM 680 N N . VAL A 1 85 ? 4.171 13.313 19.095 1.00 96.50 85 VAL A N 1
ATOM 681 C CA . VAL A 1 85 ? 2.790 13.806 19.201 1.00 96.50 85 VAL A CA 1
ATOM 682 C C . VAL A 1 85 ? 1.800 12.694 18.861 1.00 96.50 85 VAL A C 1
ATOM 684 O O . VAL A 1 85 ? 0.939 12.381 19.674 1.00 96.50 85 VAL A O 1
ATOM 687 N N . LEU A 1 86 ? 1.968 12.017 17.724 1.00 95.62 86 LEU A N 1
ATOM 688 C CA . LEU A 1 86 ? 1.057 10.954 17.288 1.00 95.62 86 LEU A CA 1
ATOM 689 C C . LEU A 1 86 ? 1.032 9.753 18.248 1.00 95.62 86 LEU A C 1
ATOM 691 O O . LEU A 1 86 ? -0.020 9.152 18.451 1.00 95.62 86 LEU A O 1
ATOM 695 N N . ARG A 1 87 ? 2.158 9.416 18.890 1.00 94.38 87 ARG A N 1
ATOM 696 C CA . ARG A 1 87 ? 2.193 8.399 19.959 1.00 94.38 87 ARG A CA 1
ATOM 697 C C . ARG A 1 87 ? 1.428 8.840 21.204 1.00 94.38 87 ARG A C 1
ATOM 699 O O . ARG A 1 87 ? 0.819 8.003 21.866 1.00 94.38 87 ARG A O 1
ATOM 706 N N . SER A 1 88 ? 1.450 10.134 21.512 1.00 95.19 88 SER A N 1
ATOM 707 C CA . SER A 1 88 ? 0.680 10.703 22.621 1.00 95.19 88 SER A CA 1
ATOM 708 C C . SER A 1 88 ? -0.818 10.672 22.304 1.00 95.19 88 SER A C 1
ATOM 710 O O . SER A 1 88 ? -1.593 10.186 23.120 1.00 95.19 88 SER A O 1
ATOM 712 N N . GLU A 1 89 ? -1.214 11.051 21.085 1.00 95.56 89 GLU A N 1
ATOM 713 C CA . GLU A 1 89 ? -2.596 10.914 20.595 1.00 95.56 89 GLU A CA 1
ATOM 714 C C . GLU A 1 89 ? -3.080 9.460 20.629 1.00 95.56 89 GLU A C 1
ATOM 716 O O . GLU A 1 89 ? -4.190 9.183 21.080 1.00 95.56 89 GLU A O 1
ATOM 721 N N . LEU A 1 90 ? -2.230 8.504 20.232 1.00 94.19 90 LEU A N 1
ATOM 722 C CA . LEU A 1 90 ? -2.549 7.077 20.311 1.00 94.19 90 LEU A CA 1
ATOM 723 C C . LEU A 1 90 ? -2.832 6.646 21.757 1.00 94.19 90 LEU A C 1
ATOM 725 O O . LEU A 1 90 ? -3.729 5.839 21.994 1.00 94.19 90 LEU A O 1
ATOM 729 N N . LYS A 1 91 ? -2.091 7.188 22.730 1.00 93.88 91 LYS A N 1
ATOM 730 C CA . LYS A 1 91 ? -2.333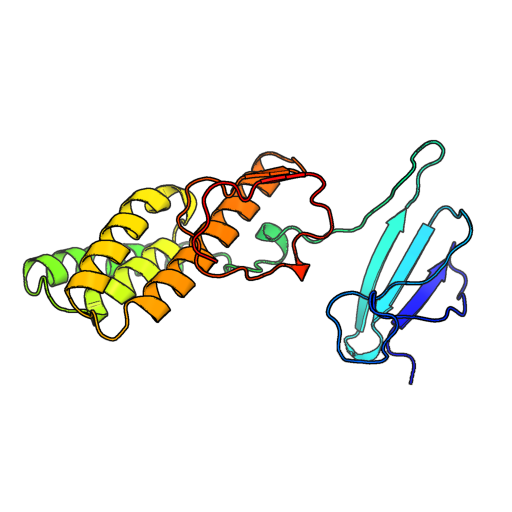 6.933 24.154 1.00 93.88 91 LYS A CA 1
ATOM 731 C C . LYS A 1 91 ? -3.656 7.547 24.620 1.00 93.88 91 LYS A C 1
ATOM 733 O O . LYS A 1 91 ? -4.427 6.850 25.271 1.00 93.88 91 LYS A O 1
ATOM 738 N N . TYR A 1 92 ? -3.950 8.794 24.258 1.00 92.19 92 TYR A N 1
ATOM 739 C CA . TYR A 1 92 ? -5.217 9.438 24.626 1.00 92.19 92 TYR A CA 1
ATOM 740 C C . TYR A 1 92 ? -6.428 8.744 24.008 1.00 92.19 92 TYR A C 1
ATOM 742 O O . TYR A 1 92 ? -7.458 8.603 24.662 1.00 92.19 92 TYR A O 1
ATOM 750 N N . CYS A 1 93 ? -6.294 8.225 22.787 1.00 92.19 93 CYS A N 1
ATOM 751 C CA . CYS A 1 93 ? -7.330 7.387 22.203 1.00 92.19 93 CYS A CA 1
ATOM 752 C C . CYS A 1 93 ? -7.581 6.129 23.062 1.00 92.19 93 CYS A C 1
ATOM 754 O O . CYS A 1 93 ? -8.733 5.724 23.178 1.00 92.19 93 CYS A O 1
ATOM 756 N N . LYS A 1 94 ? -6.557 5.538 23.718 1.00 89.88 94 LYS A N 1
ATOM 757 C CA . LYS A 1 94 ? -6.718 4.333 24.587 1.00 89.88 94 LYS A CA 1
ATOM 758 C C . LYS A 1 94 ? -7.554 4.653 25.798 1.00 89.88 94 LYS A C 1
ATOM 760 O O . LYS A 1 94 ? -8.518 3.950 26.075 1.00 89.88 94 LYS A O 1
ATOM 765 N N . GLU A 1 95 ? -7.247 5.771 26.429 1.00 93.75 95 GLU A N 1
ATOM 766 C CA . GLU A 1 95 ? -8.021 6.278 27.555 1.00 93.75 95 GLU A CA 1
ATOM 767 C C . GLU A 1 95 ? -9.471 6.588 27.133 1.00 93.75 95 GLU A C 1
ATOM 769 O O . GLU A 1 95 ? -10.412 6.223 27.833 1.00 93.75 95 GLU A O 1
ATOM 774 N N . LEU A 1 96 ? -9.681 7.184 25.952 1.00 93.50 96 LEU A N 1
ATOM 775 C CA . LEU A 1 96 ? -11.028 7.468 25.447 1.00 93.50 96 LEU A CA 1
ATOM 776 C C . LEU A 1 96 ? -11.822 6.198 25.116 1.00 93.50 96 LEU A C 1
ATOM 778 O O . LEU A 1 96 ? -13.012 6.144 25.400 1.00 93.50 96 LEU A O 1
ATOM 782 N N . GLN A 1 97 ? -11.194 5.172 24.545 1.00 92.00 97 GLN A N 1
ATOM 783 C CA . GLN A 1 97 ? -11.867 3.904 24.254 1.00 92.00 97 GLN A CA 1
ATOM 784 C C . GLN A 1 97 ? -12.325 3.188 25.527 1.00 92.00 97 GLN A C 1
ATOM 786 O O . GLN A 1 97 ? -13.377 2.554 25.518 1.00 92.00 97 GLN A O 1
ATOM 791 N N . GLU A 1 98 ? -11.566 3.284 26.620 1.00 93.50 98 GLU A N 1
ATOM 792 C CA . GLU A 1 98 ? -11.989 2.734 27.913 1.00 93.50 98 GLU A CA 1
ATOM 793 C C . GLU A 1 98 ? -13.263 3.418 28.435 1.00 93.50 98 GLU A C 1
ATOM 795 O O . GLU A 1 98 ? -14.109 2.765 29.046 1.00 93.50 98 GLU A O 1
ATOM 800 N N . LEU A 1 99 ? -13.423 4.717 28.162 1.00 95.69 99 LEU A N 1
ATOM 801 C CA . LEU A 1 99 ? -14.608 5.494 28.534 1.00 95.69 99 LEU A CA 1
ATOM 802 C C . LEU A 1 99 ? -15.781 5.285 27.564 1.00 95.69 99 LEU A C 1
ATOM 804 O O . LEU A 1 99 ? -16.934 5.221 27.989 1.00 95.69 99 LEU A O 1
ATOM 808 N N . GLU A 1 100 ? -15.493 5.177 26.268 1.00 95.62 100 GLU A N 1
ATOM 809 C CA . GLU A 1 100 ? -16.471 5.083 25.185 1.00 95.62 100 GLU A CA 1
ATOM 810 C C . GLU A 1 100 ? -16.126 3.926 24.222 1.00 95.62 100 GLU A C 1
ATOM 812 O O . GLU A 1 100 ? -15.681 4.154 23.090 1.00 95.62 100 GLU A O 1
ATOM 817 N N . PRO A 1 101 ? -16.357 2.662 24.623 1.00 92.12 101 PRO A N 1
ATOM 818 C CA . PRO A 1 101 ? -15.910 1.488 23.862 1.00 92.12 101 PRO A CA 1
ATOM 819 C C . PRO A 1 101 ? -16.575 1.349 22.485 1.00 92.12 101 PRO A C 1
ATOM 821 O O . PRO A 1 101 ? -16.022 0.718 21.585 1.00 92.12 101 PRO A O 1
ATOM 824 N N . GLU A 1 102 ? -17.746 1.961 22.304 1.00 93.38 102 GLU A N 1
ATOM 825 C CA . GLU A 1 102 ? -18.513 1.960 21.054 1.00 93.38 102 GLU A CA 1
ATOM 826 C C . GLU A 1 102 ? -18.309 3.243 20.226 1.00 93.38 102 GLU A C 1
ATOM 828 O O . GLU A 1 102 ? -18.996 3.474 19.228 1.00 93.38 102 GLU A O 1
ATOM 833 N N . ASN A 1 103 ? -17.350 4.101 20.594 1.00 96.38 103 ASN A N 1
ATOM 834 C CA . ASN A 1 103 ? -17.032 5.276 19.793 1.00 96.38 103 ASN A CA 1
ATOM 835 C C . ASN A 1 103 ? -16.280 4.870 18.514 1.00 96.38 103 ASN A C 1
ATOM 837 O O . ASN A 1 103 ? -15.055 4.728 18.476 1.00 96.38 103 ASN A O 1
ATOM 841 N N . LYS A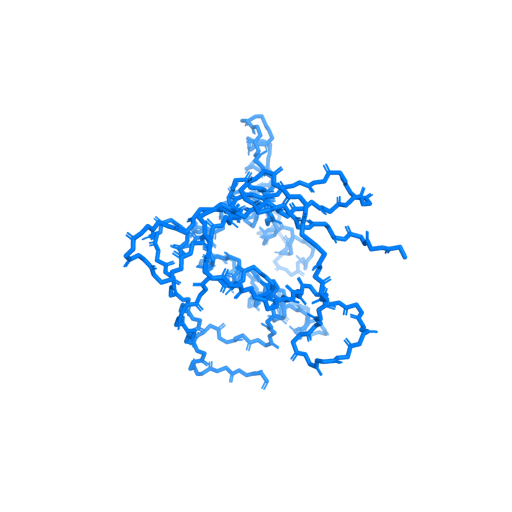 1 104 ? -17.034 4.730 17.420 1.00 96.62 104 LYS A N 1
ATOM 842 C CA . LYS A 1 104 ? -16.497 4.345 16.108 1.00 96.62 104 LYS A CA 1
ATOM 843 C C . LYS A 1 104 ? -15.421 5.282 15.560 1.00 96.62 104 LYS A C 1
ATOM 845 O O . LYS A 1 104 ? -14.533 4.829 14.838 1.00 96.62 104 LYS A O 1
ATOM 850 N N . TRP A 1 105 ? -15.479 6.572 15.890 1.00 96.50 105 TRP A N 1
ATOM 851 C CA . TRP A 1 105 ? -14.480 7.543 15.442 1.00 96.50 105 TRP A CA 1
ATOM 852 C C . TRP A 1 105 ? -13.165 7.352 16.186 1.00 96.50 105 TRP A C 1
ATOM 854 O O . TRP A 1 105 ? -12.108 7.409 15.559 1.00 96.50 105 TRP A O 1
ATOM 864 N N . CYS A 1 106 ? -13.229 7.045 17.484 1.00 95.81 106 CYS A N 1
ATOM 865 C CA . CYS A 1 106 ? -12.060 6.685 18.277 1.00 95.81 106 CYS A CA 1
ATOM 866 C C . CYS A 1 106 ? -11.397 5.417 17.714 1.00 95.81 106 CYS A C 1
ATOM 868 O O . CYS A 1 106 ? -10.221 5.449 17.353 1.00 95.81 106 CYS A O 1
ATOM 870 N N . LEU A 1 107 ? -12.169 4.342 17.508 1.00 96.25 107 LEU A N 1
ATOM 871 C CA . LEU A 1 107 ? -11.679 3.075 16.939 1.00 96.25 107 LEU A CA 1
ATOM 872 C C . LEU A 1 107 ? -11.058 3.239 15.539 1.00 96.25 107 LEU A C 1
ATOM 874 O O . LEU A 1 107 ? -10.027 2.638 15.243 1.00 96.25 107 LEU A O 1
ATOM 878 N N . LEU A 1 108 ? -11.657 4.055 14.664 1.00 97.31 108 LEU A N 1
ATOM 879 C CA . LEU A 1 108 ? -11.085 4.324 13.342 1.00 97.31 108 LEU A CA 1
ATOM 880 C C . LEU A 1 108 ? -9.796 5.147 13.442 1.00 97.31 108 LEU A C 1
ATOM 882 O O . LEU A 1 108 ? -8.809 4.824 12.786 1.00 97.31 108 LEU A O 1
ATOM 886 N N . THR A 1 109 ? -9.788 6.189 14.274 1.00 96.38 109 THR A N 1
ATOM 887 C CA . THR A 1 109 ? -8.605 7.038 14.488 1.00 96.38 109 THR A CA 1
ATOM 888 C C . THR A 1 109 ? -7.432 6.216 15.002 1.00 96.38 109 THR A C 1
ATOM 890 O O . THR A 1 109 ? -6.312 6.368 14.525 1.00 96.38 109 THR A O 1
ATOM 893 N N . PHE A 1 110 ? -7.702 5.267 15.890 1.00 93.88 110 PHE A N 1
ATOM 894 C CA . PHE A 1 110 ? -6.729 4.295 16.360 1.00 93.88 110 PHE A CA 1
ATOM 895 C C . PHE A 1 110 ? -6.028 3.520 15.264 1.00 93.88 110 PHE A C 1
ATOM 897 O O . PHE A 1 110 ? -4.799 3.450 15.224 1.00 93.88 110 PHE A O 1
ATOM 904 N N . ILE A 1 111 ? -6.832 2.931 14.384 1.00 96.44 111 ILE A N 1
ATOM 905 C CA . ILE A 1 111 ? -6.347 2.164 13.247 1.00 96.44 111 ILE A CA 1
ATOM 906 C C . ILE A 1 111 ? -5.460 3.058 12.378 1.00 96.44 111 ILE A C 1
ATOM 908 O O . ILE A 1 111 ? -4.366 2.649 12.006 1.00 96.44 111 ILE A O 1
ATOM 912 N N . LEU A 1 112 ? -5.892 4.292 12.103 1.00 96.06 112 LEU A N 1
ATOM 913 C CA . LEU A 1 112 ? -5.134 5.238 11.283 1.00 96.06 112 LEU A CA 1
ATOM 914 C C . LEU A 1 112 ? -3.821 5.678 11.944 1.00 96.06 112 LEU A C 1
ATOM 916 O O . LEU A 1 112 ? -2.812 5.780 11.256 1.00 96.06 112 LEU A O 1
ATOM 920 N N . LEU A 1 113 ? -3.803 5.901 13.261 1.00 95.56 113 LEU A N 1
ATOM 921 C CA . LEU A 1 113 ? -2.587 6.259 13.998 1.00 95.56 113 LEU A CA 1
ATOM 922 C C . LEU A 1 113 ? -1.574 5.111 14.003 1.00 95.56 113 LEU A C 1
ATOM 924 O O . LEU A 1 113 ? -0.395 5.339 13.746 1.00 95.56 113 LEU A O 1
ATOM 928 N N . MET A 1 114 ? -2.020 3.872 14.225 1.00 95.44 114 MET A N 1
ATOM 929 C CA . MET A 1 114 ? -1.166 2.685 14.091 1.00 95.44 114 MET A CA 1
ATOM 930 C C . MET A 1 114 ? -0.645 2.532 12.652 1.00 95.44 114 MET A C 1
ATOM 932 O O . MET A 1 114 ? 0.555 2.335 12.436 1.00 95.44 114 MET A O 1
ATOM 936 N N . GLN A 1 115 ? -1.519 2.746 11.662 1.00 94.88 115 GLN A N 1
ATOM 937 C CA . GLN A 1 115 ? -1.175 2.779 10.239 1.00 94.88 115 GLN A CA 1
ATOM 938 C C . GLN A 1 115 ? -0.355 4.015 9.836 1.00 94.88 115 GLN A C 1
ATOM 940 O O . GLN A 1 115 ? 0.057 4.123 8.693 1.00 94.88 115 GLN A O 1
ATOM 945 N N . LEU A 1 116 ? -0.076 4.961 10.722 1.00 93.19 116 LEU A N 1
ATOM 946 C CA . LEU A 1 116 ? 0.822 6.075 10.422 1.00 93.19 116 LEU A CA 1
ATOM 947 C C . LEU A 1 116 ? 2.160 5.895 11.139 1.00 93.19 116 LEU A C 1
ATOM 949 O O . LEU A 1 116 ? 3.209 6.129 10.550 1.00 93.19 116 LEU A O 1
ATOM 953 N N . LEU A 1 117 ? 2.121 5.408 12.379 1.00 93.12 117 LEU A N 1
ATOM 954 C CA . LEU A 1 117 ? 3.291 5.222 13.231 1.00 93.12 117 LEU A CA 1
ATOM 955 C C . LEU A 1 117 ? 4.140 4.014 12.830 1.00 93.12 117 LEU A C 1
ATOM 957 O O . LEU A 1 117 ? 5.343 4.171 12.656 1.00 93.12 117 LEU A O 1
ATOM 961 N N . ASP A 1 118 ? 3.542 2.822 12.727 1.00 92.81 118 ASP A N 1
ATOM 962 C CA . ASP A 1 118 ? 4.277 1.590 12.404 1.00 92.81 118 ASP A CA 1
ATOM 963 C C . ASP A 1 118 ? 3.315 0.460 11.952 1.00 92.81 118 ASP A C 1
ATOM 965 O O . ASP A 1 118 ? 2.641 -0.151 12.784 1.00 92.81 118 ASP A O 1
ATOM 969 N N . PRO A 1 119 ? 3.211 0.156 10.640 1.00 94.06 119 PRO A N 1
ATOM 970 C CA . PRO A 1 119 ? 2.244 -0.827 10.131 1.00 94.06 119 PRO A CA 1
ATOM 971 C C . PRO A 1 119 ? 2.499 -2.221 10.665 1.00 94.06 119 PRO A C 1
ATOM 973 O O . PRO A 1 119 ? 1.567 -2.985 10.909 1.00 94.06 119 PRO A O 1
ATOM 976 N N . LEU A 1 120 ? 3.784 -2.575 10.675 1.00 94.19 120 LEU A N 1
ATOM 977 C CA . LEU A 1 120 ? 4.242 -3.945 10.781 1.00 94.19 120 LEU A CA 1
ATOM 978 C C . LEU A 1 120 ? 4.247 -4.333 12.252 1.00 94.19 120 LEU A C 1
ATOM 980 O O . LEU A 1 120 ? 3.812 -5.432 12.588 1.00 94.19 120 LEU A O 1
ATOM 984 N N . LEU A 1 121 ? 4.639 -3.398 13.126 1.00 95.50 121 LEU A N 1
ATOM 985 C CA . LEU A 1 121 ? 4.534 -3.555 14.570 1.00 95.50 121 LEU A CA 1
ATOM 986 C C . LEU A 1 121 ? 3.078 -3.724 15.020 1.00 95.50 121 LEU A C 1
ATOM 988 O O . LEU A 1 121 ? 2.782 -4.611 15.821 1.00 95.50 121 LEU A O 1
ATOM 992 N N . TYR A 1 122 ? 2.166 -2.891 14.506 1.00 96.19 122 TYR A N 1
ATOM 993 C CA . TYR A 1 122 ? 0.776 -2.851 14.965 1.00 96.19 122 TYR A CA 1
ATOM 994 C C . TYR A 1 122 ? -0.194 -3.718 14.149 1.00 96.19 122 TYR A C 1
ATOM 996 O O . TYR A 1 122 ? -1.386 -3.720 14.446 1.00 96.19 122 TYR A O 1
ATOM 1004 N N . GLU A 1 123 ? 0.266 -4.487 13.155 1.00 95.38 123 GLU A N 1
ATOM 1005 C CA . GLU A 1 123 ? -0.600 -5.238 12.227 1.00 95.38 123 GLU A CA 1
ATOM 1006 C C . GLU A 1 123 ? -1.661 -6.079 12.949 1.00 95.38 123 GLU A C 1
ATOM 1008 O O . GLU A 1 123 ? -2.853 -5.985 12.655 1.00 95.38 123 GLU A O 1
ATOM 1013 N N . LYS A 1 124 ? -1.246 -6.865 13.949 1.00 95.75 124 LYS A N 1
ATOM 1014 C CA . LYS A 1 124 ? -2.157 -7.720 14.721 1.00 95.75 124 LYS A CA 1
ATOM 1015 C C . LYS A 1 124 ? -3.180 -6.910 15.519 1.00 95.75 124 LYS A C 1
ATOM 1017 O O . LYS A 1 124 ? -4.345 -7.296 15.572 1.00 95.75 124 LYS A O 1
ATOM 1022 N N . GLU A 1 125 ? -2.741 -5.821 16.147 1.00 95.81 125 GLU A N 1
ATOM 1023 C CA . GLU A 1 125 ? -3.605 -4.944 16.940 1.00 95.81 125 GLU A CA 1
ATOM 1024 C C . GLU A 1 125 ? -4.633 -4.268 16.017 1.00 95.81 125 GLU A C 1
ATOM 1026 O O . GLU A 1 125 ? -5.833 -4.394 16.247 1.00 95.81 125 GLU A O 1
ATOM 1031 N N . MET A 1 126 ? -4.201 -3.686 14.892 1.00 96.19 126 MET A N 1
ATOM 1032 C CA . MET A 1 126 ? -5.094 -3.096 13.885 1.00 96.19 126 MET A CA 1
ATOM 1033 C C . MET A 1 126 ? -6.174 -4.070 13.407 1.00 96.19 126 MET A C 1
ATOM 1035 O O . MET A 1 126 ? -7.340 -3.689 13.320 1.00 96.19 126 MET A O 1
ATOM 1039 N N . LEU A 1 127 ? -5.820 -5.331 13.137 1.00 96.81 127 LEU A N 1
ATOM 1040 C CA . LEU A 1 127 ? -6.791 -6.346 12.715 1.00 96.81 127 LEU A CA 1
ATOM 1041 C C . LEU A 1 127 ? -7.876 -6.599 13.765 1.00 96.81 127 LEU A C 1
ATOM 1043 O O . LEU A 1 127 ? -9.039 -6.776 13.404 1.00 96.81 127 LEU A O 1
ATOM 1047 N N . GLN A 1 128 ? -7.523 -6.584 15.050 1.00 96.12 128 GLN A N 1
ATOM 1048 C CA . GLN A 1 128 ? -8.498 -6.711 16.136 1.00 96.12 128 GLN A CA 1
ATOM 1049 C C . GLN A 1 128 ? -9.431 -5.498 16.178 1.00 96.12 128 GLN A C 1
ATOM 1051 O O . GLN A 1 128 ? -10.649 -5.668 16.229 1.00 96.12 128 GLN A O 1
ATOM 1056 N N . TYR A 1 129 ? -8.882 -4.286 16.064 1.00 96.56 129 TYR A N 1
ATOM 1057 C CA . TYR A 1 129 ? -9.682 -3.060 16.019 1.00 96.56 129 TYR A CA 1
ATOM 1058 C C . TYR A 1 129 ? -10.614 -3.004 14.808 1.00 96.56 129 TYR A C 1
ATOM 1060 O O . TYR A 1 129 ? -11.745 -2.546 14.949 1.00 96.56 129 TYR A O 1
ATOM 1068 N N . PHE A 1 130 ? -10.205 -3.516 13.642 1.00 97.62 130 PHE A N 1
ATOM 1069 C CA . PHE A 1 130 ? -11.107 -3.651 12.495 1.00 97.62 130 PHE A CA 1
ATOM 1070 C C . PHE A 1 130 ? -12.302 -4.556 12.808 1.00 97.62 130 PHE A C 1
ATOM 1072 O O . PHE A 1 130 ? -13.422 -4.210 12.440 1.00 97.62 130 PHE A O 1
ATOM 1079 N N . GLN A 1 131 ? -12.106 -5.685 13.501 1.00 96.81 131 GLN A N 1
ATOM 1080 C CA . GLN A 1 131 ? -13.235 -6.543 13.884 1.00 96.81 131 GLN A CA 1
ATOM 1081 C C . GLN A 1 131 ? -14.179 -5.827 14.855 1.00 96.81 131 GLN A C 1
ATOM 1083 O O . GLN A 1 131 ? -15.384 -5.807 14.615 1.00 96.81 131 GLN A O 1
ATOM 1088 N N . THR A 1 132 ? -13.641 -5.170 15.886 1.00 96.38 132 THR A N 1
ATOM 1089 C CA . THR A 1 132 ? -14.443 -4.389 16.842 1.00 96.38 132 THR A CA 1
ATOM 1090 C C . THR A 1 132 ? -15.201 -3.253 16.152 1.00 96.38 132 THR A C 1
ATOM 1092 O O . THR A 1 132 ? -16.394 -3.053 16.375 1.00 96.38 132 THR A O 1
ATOM 1095 N N . LEU A 1 133 ? -14.546 -2.526 15.247 1.00 97.75 133 LEU A N 1
ATOM 1096 C CA . LEU A 1 133 ? -15.179 -1.437 14.511 1.00 97.75 133 LEU A CA 1
ATOM 1097 C C . LEU A 1 133 ? -16.290 -1.947 13.586 1.00 97.75 133 LEU A C 1
ATOM 1099 O O . LEU A 1 133 ? -17.323 -1.296 13.475 1.00 97.75 133 LEU A O 1
ATOM 1103 N N . LYS A 1 134 ? -16.136 -3.127 12.976 1.00 97.56 134 LYS A N 1
ATOM 1104 C CA . LYS A 1 134 ? -17.211 -3.753 12.191 1.00 97.56 134 LYS A CA 1
ATOM 1105 C C . LYS A 1 134 ? -18.405 -4.171 13.044 1.00 97.56 134 LYS A C 1
ATOM 1107 O O . LYS A 1 134 ? -19.526 -4.117 12.549 1.00 97.56 134 LYS A O 1
ATOM 1112 N N . THR A 1 135 ? -18.196 -4.572 14.299 1.00 97.56 135 THR A N 1
ATOM 1113 C CA . THR A 1 135 ? -19.316 -4.858 15.211 1.00 97.56 135 THR A CA 1
ATOM 1114 C C . THR A 1 135 ? -20.032 -3.587 15.664 1.00 97.56 135 THR A C 1
ATOM 1116 O O . THR A 1 135 ? -21.250 -3.601 15.801 1.00 97.56 135 THR A O 1
ATOM 1119 N N . VAL A 1 136 ? -19.293 -2.487 15.843 1.00 97.31 136 VAL A N 1
ATOM 1120 C CA . VAL A 1 136 ? -19.828 -1.184 16.275 1.00 97.31 136 VAL A CA 1
ATOM 1121 C C . VAL A 1 136 ? -20.504 -0.418 15.124 1.00 97.31 136 VAL A C 1
ATOM 1123 O O . VAL A 1 136 ? -21.526 0.230 15.331 1.00 97.31 136 VAL A O 1
ATOM 1126 N N . ASP A 1 137 ? -19.972 -0.493 13.900 1.00 97.75 137 ASP A N 1
ATOM 1127 C CA . ASP A 1 137 ? -20.528 0.150 12.697 1.00 97.75 137 ASP A CA 1
ATOM 1128 C C . ASP A 1 137 ? -20.747 -0.872 11.558 1.00 97.75 137 ASP A C 1
ATOM 1130 O O . ASP A 1 137 ? -20.056 -0.842 10.529 1.00 97.75 137 ASP A O 1
ATOM 1134 N N . PRO A 1 138 ? -21.721 -1.795 11.706 1.00 97.62 138 PRO A N 1
ATOM 1135 C CA . PRO A 1 138 ? -21.944 -2.878 10.746 1.00 97.62 138 PRO A CA 1
ATOM 1136 C C . PRO A 1 138 ? -22.386 -2.377 9.368 1.00 97.62 138 PRO A C 1
ATOM 1138 O O . PRO A 1 138 ? -22.128 -3.030 8.358 1.00 97.62 138 PRO A O 1
ATOM 1141 N N . VAL A 1 139 ? -22.992 -1.187 9.289 1.00 98.00 139 VAL A N 1
ATOM 1142 C CA . VAL A 1 139 ? -23.401 -0.566 8.017 1.00 98.00 139 VAL A CA 1
ATOM 1143 C C . VAL A 1 139 ? -22.187 -0.277 7.124 1.00 98.00 139 VAL A C 1
ATOM 1145 O O . VAL A 1 139 ? -22.305 -0.262 5.898 1.00 98.00 139 VAL A O 1
ATOM 1148 N N . ARG A 1 140 ? -20.997 -0.088 7.712 1.00 98.00 140 ARG A N 1
ATOM 1149 C CA . ARG A 1 140 ? -19.738 0.139 6.988 1.00 98.00 140 ARG A CA 1
ATOM 1150 C C . ARG A 1 140 ? -18.850 -1.098 6.878 1.00 98.00 140 ARG A C 1
ATOM 1152 O O . ARG A 1 140 ? -17.735 -0.958 6.382 1.00 98.00 140 ARG A O 1
ATOM 1159 N N . ALA A 1 141 ? -19.324 -2.292 7.241 1.00 97.12 141 ALA A N 1
ATOM 1160 C CA . ALA A 1 141 ? -18.506 -3.509 7.258 1.00 97.12 141 ALA A CA 1
ATOM 1161 C C . ALA A 1 141 ? -17.728 -3.745 5.949 1.00 97.12 141 ALA A C 1
ATOM 1163 O O . ALA A 1 141 ? -16.509 -3.860 5.986 1.00 97.12 141 ALA A O 1
ATOM 1164 N N . ALA A 1 142 ? -18.393 -3.672 4.791 1.00 96.81 142 ALA A N 1
ATOM 1165 C CA . ALA A 1 142 ? -17.737 -3.860 3.491 1.00 96.81 142 ALA A CA 1
ATOM 1166 C C . ALA A 1 142 ? -16.660 -2.798 3.186 1.00 96.81 142 ALA A C 1
ATOM 1168 O O . ALA A 1 142 ? -15.620 -3.095 2.602 1.00 96.81 142 ALA A O 1
ATOM 1169 N N . TYR A 1 143 ? -16.881 -1.545 3.601 1.00 97.19 143 TYR A N 1
ATOM 1170 C CA . TYR A 1 143 ? -15.861 -0.500 3.480 1.00 97.19 143 TYR A CA 1
ATOM 1171 C C . TYR A 1 143 ? -14.649 -0.804 4.365 1.00 97.19 143 TYR A C 1
ATOM 1173 O O . TYR A 1 143 ? -13.513 -0.630 3.932 1.00 97.19 143 TYR A O 1
ATOM 1181 N N . LEU A 1 144 ? -14.894 -1.260 5.593 1.00 97.88 144 LEU A N 1
ATOM 1182 C CA . LEU A 1 144 ? -13.845 -1.597 6.549 1.00 97.88 144 LEU A CA 1
ATOM 1183 C C . LEU A 1 144 ? -13.050 -2.827 6.102 1.00 97.88 144 LEU A C 1
ATOM 1185 O O . LEU A 1 144 ? -11.832 -2.822 6.244 1.00 97.88 144 LEU A O 1
ATOM 1189 N N . ASP A 1 145 ? -13.696 -3.824 5.494 1.00 96.56 145 ASP A N 1
ATOM 1190 C CA . ASP A 1 145 ? -13.017 -4.978 4.894 1.00 96.56 145 ASP A CA 1
ATOM 1191 C C . ASP A 1 145 ? -12.115 -4.555 3.721 1.00 96.56 145 ASP A C 1
ATOM 1193 O O . ASP A 1 145 ? -10.959 -4.979 3.637 1.00 96.56 145 ASP A O 1
ATOM 1197 N N . ASN A 1 146 ? -12.578 -3.633 2.869 1.00 96.62 146 ASN A N 1
ATOM 1198 C CA . ASN A 1 146 ? -11.756 -3.084 1.786 1.00 96.62 146 ASN A CA 1
ATOM 1199 C C . ASN A 1 146 ? -10.575 -2.254 2.312 1.00 96.62 146 ASN A C 1
ATOM 1201 O O . ASN A 1 146 ? -9.465 -2.363 1.790 1.00 96.62 146 ASN A O 1
ATOM 1205 N N . LEU A 1 147 ? -10.786 -1.440 3.351 1.00 96.69 147 LEU A N 1
ATOM 1206 C CA . LEU A 1 147 ? -9.717 -0.658 3.977 1.00 96.69 147 LEU A CA 1
ATOM 1207 C C . LEU A 1 147 ? -8.684 -1.564 4.662 1.00 96.69 147 LEU A C 1
ATOM 1209 O O . LEU A 1 147 ? -7.482 -1.356 4.512 1.00 96.69 147 LEU A O 1
ATOM 1213 N N . CYS A 1 148 ? -9.148 -2.601 5.358 1.00 96.69 148 CYS A N 1
ATOM 1214 C CA . CYS A 1 148 ? -8.292 -3.622 5.946 1.00 96.69 148 CYS A CA 1
ATOM 1215 C C . CYS A 1 148 ? -7.481 -4.347 4.862 1.00 96.69 148 CYS A C 1
ATOM 1217 O O . CYS A 1 148 ? -6.269 -4.511 5.004 1.00 96.69 148 CYS A O 1
ATOM 1219 N N . SER A 1 149 ? -8.119 -4.690 3.738 1.00 95.50 149 SER A N 1
ATOM 1220 C CA . SER A 1 149 ? -7.448 -5.309 2.592 1.00 95.50 149 SER A CA 1
ATOM 1221 C C . SER A 1 149 ? -6.339 -4.427 2.027 1.00 95.50 149 SER A C 1
ATOM 1223 O O . SER A 1 149 ? -5.244 -4.922 1.760 1.00 95.50 149 SER A O 1
ATOM 1225 N N . LYS A 1 150 ? -6.596 -3.118 1.908 1.00 95.19 150 LYS A N 1
ATOM 1226 C CA . LYS A 1 150 ? -5.591 -2.135 1.494 1.00 95.19 150 LYS A CA 1
ATOM 1227 C C . LYS A 1 150 ? -4.374 -2.156 2.420 1.00 95.19 150 LYS A C 1
ATOM 1229 O O . LYS A 1 150 ? -3.261 -2.338 1.940 1.00 95.19 150 LYS A O 1
ATOM 1234 N N . PHE A 1 151 ? -4.571 -2.047 3.734 1.00 95.56 151 PHE A N 1
ATOM 1235 C CA . PHE A 1 151 ? -3.451 -2.025 4.687 1.00 95.56 151 PHE A CA 1
ATOM 1236 C C . PHE A 1 151 ? -2.682 -3.345 4.724 1.00 95.56 151 PHE A C 1
ATOM 1238 O O . PHE A 1 151 ? -1.457 -3.347 4.789 1.00 95.56 151 PHE A O 1
ATOM 1245 N N . LEU A 1 152 ? -3.373 -4.480 4.623 1.00 94.81 152 LEU A N 1
ATOM 1246 C CA . LEU A 1 152 ? -2.720 -5.784 4.551 1.00 94.81 152 LEU A CA 1
ATOM 1247 C C . LEU A 1 152 ? -1.869 -5.942 3.291 1.00 94.81 152 LEU A C 1
ATOM 1249 O O . LEU A 1 152 ? -0.813 -6.576 3.357 1.00 94.81 152 LEU A O 1
ATOM 1253 N N . LEU A 1 153 ? -2.311 -5.389 2.161 1.00 93.69 153 LEU A N 1
ATOM 1254 C CA . LEU A 1 153 ? -1.530 -5.386 0.932 1.00 93.69 153 LEU A CA 1
ATOM 1255 C C . LEU A 1 153 ? -0.285 -4.503 1.074 1.00 93.69 153 LEU A C 1
ATOM 1257 O O . LEU A 1 153 ? 0.814 -5.001 0.851 1.00 93.69 153 LEU A O 1
ATOM 1261 N N . GLU A 1 154 ? -0.448 -3.261 1.537 1.00 93.69 154 GLU A N 1
ATOM 1262 C CA . GLU A 1 154 ? 0.658 -2.326 1.804 1.00 93.69 154 GLU A CA 1
ATOM 1263 C C . GLU A 1 154 ? 1.701 -2.956 2.740 1.00 93.69 154 GLU A C 1
ATOM 1265 O O . GLU A 1 154 ? 2.888 -2.988 2.427 1.00 93.69 154 GLU A O 1
ATOM 1270 N N . ASN A 1 155 ? 1.268 -3.578 3.842 1.00 93.44 155 ASN A N 1
ATOM 1271 C CA . ASN A 1 155 ? 2.163 -4.286 4.761 1.00 93.44 155 ASN A CA 1
ATOM 1272 C C . ASN A 1 155 ? 2.896 -5.457 4.098 1.00 93.44 155 ASN A C 1
ATOM 1274 O O . ASN A 1 155 ? 4.028 -5.767 4.463 1.00 93.44 155 ASN A O 1
ATOM 1278 N N . SER A 1 156 ? 2.246 -6.154 3.164 1.00 92.56 156 SER A N 1
ATOM 1279 C CA . SER A 1 156 ? 2.872 -7.270 2.446 1.00 92.56 156 SER A CA 1
ATOM 1280 C C . SER A 1 156 ? 3.951 -6.773 1.496 1.00 92.56 156 SER A C 1
ATOM 1282 O O . SER A 1 156 ? 4.996 -7.405 1.399 1.00 92.56 156 SER A O 1
ATOM 1284 N N . MET A 1 157 ? 3.711 -5.634 0.848 1.00 91.44 157 MET A N 1
ATOM 1285 C CA . MET A 1 157 ? 4.683 -4.988 -0.029 1.00 91.44 157 MET A CA 1
ATOM 1286 C C . MET A 1 157 ? 5.892 -4.490 0.763 1.00 91.44 157 MET A C 1
ATOM 1288 O O . MET A 1 157 ? 7.013 -4.816 0.403 1.00 91.44 157 MET A O 1
ATOM 1292 N N . LEU A 1 158 ? 5.680 -3.843 1.914 1.00 91.25 158 LEU A N 1
ATOM 1293 C CA . LEU A 1 158 ? 6.777 -3.434 2.801 1.00 91.25 158 LEU A CA 1
ATOM 1294 C C . LEU A 1 158 ? 7.617 -4.629 3.288 1.00 91.25 158 LEU A C 1
ATOM 1296 O O . LEU A 1 158 ? 8.839 -4.552 3.348 1.00 91.25 158 LEU A O 1
ATOM 1300 N N . LYS A 1 159 ? 6.976 -5.759 3.623 1.00 91.88 159 LYS A N 1
ATOM 1301 C CA . LYS A 1 159 ? 7.686 -6.996 4.006 1.00 91.88 159 LYS A CA 1
ATOM 1302 C C . LYS A 1 159 ? 8.485 -7.587 2.842 1.00 91.88 159 LYS A C 1
ATOM 1304 O O . LYS A 1 159 ? 9.568 -8.113 3.069 1.00 91.88 159 LYS A O 1
ATOM 1309 N N . MET A 1 160 ? 7.934 -7.529 1.632 1.00 91.25 160 MET A N 1
ATOM 1310 C CA . MET A 1 160 ? 8.581 -7.996 0.407 1.00 91.25 160 MET A CA 1
ATOM 1311 C C . MET A 1 160 ? 9.825 -7.156 0.089 1.00 91.25 160 MET A C 1
ATOM 1313 O O . MET A 1 160 ? 10.885 -7.728 -0.145 1.00 91.25 160 MET A O 1
ATOM 1317 N N . GLU A 1 161 ? 9.705 -5.828 0.161 1.00 88.62 161 GLU A N 1
ATOM 1318 C CA . GLU A 1 161 ? 10.817 -4.886 -0.019 1.00 88.62 161 GLU A CA 1
ATOM 1319 C C . GLU A 1 161 ? 11.910 -5.103 1.029 1.00 88.62 161 GLU A C 1
ATOM 1321 O O . GLU A 1 161 ? 13.069 -5.277 0.672 1.00 88.62 161 GLU A O 1
ATOM 1326 N N . TYR A 1 162 ? 11.543 -5.200 2.312 1.00 88.00 162 TYR A N 1
ATOM 1327 C CA . TYR A 1 162 ? 12.503 -5.452 3.393 1.00 88.00 162 TYR A CA 1
ATOM 1328 C C . TYR A 1 162 ? 13.252 -6.785 3.243 1.00 88.00 162 TYR A C 1
ATOM 1330 O O . TYR A 1 162 ? 14.399 -6.908 3.666 1.00 88.00 162 TYR A O 1
ATOM 1338 N N . ALA A 1 163 ? 12.597 -7.800 2.678 1.00 90.06 163 ALA A N 1
ATOM 1339 C CA . ALA A 1 163 ? 13.201 -9.104 2.430 1.00 90.06 163 ALA A CA 1
ATOM 1340 C C . ALA A 1 163 ? 13.966 -9.179 1.096 1.00 90.06 163 ALA A C 1
ATOM 1342 O O . ALA A 1 163 ? 14.567 -10.217 0.827 1.00 90.06 163 ALA A O 1
ATOM 1343 N N . GLU A 1 164 ? 13.926 -8.124 0.272 1.00 87.88 164 GLU A N 1
ATOM 1344 C CA . GLU A 1 164 ? 14.525 -8.071 -1.069 1.00 87.88 164 GLU A CA 1
ATOM 1345 C C . GLU A 1 164 ? 14.099 -9.255 -1.963 1.00 87.88 164 GLU A C 1
ATOM 1347 O O . GLU A 1 164 ? 14.890 -9.830 -2.713 1.00 87.88 164 GLU A O 1
ATOM 1352 N N . VAL A 1 165 ? 12.824 -9.654 -1.876 1.00 89.12 165 VAL A N 1
ATOM 1353 C CA . VAL A 1 165 ? 12.250 -10.744 -2.684 1.00 89.12 165 VAL A CA 1
ATOM 1354 C C . VAL A 1 165 ? 11.203 -10.223 -3.660 1.00 89.12 165 VAL A C 1
ATOM 1356 O O . VAL A 1 165 ? 10.545 -9.225 -3.414 1.00 89.12 165 VAL A O 1
ATOM 1359 N N . HIS A 1 166 ? 10.967 -10.955 -4.747 1.00 86.94 166 HIS A N 1
ATOM 1360 C CA . HIS A 1 166 ? 9.922 -10.644 -5.734 1.00 86.94 166 HIS A CA 1
ATOM 1361 C C . HIS A 1 166 ? 8.695 -11.556 -5.592 1.00 86.94 166 HIS A C 1
ATOM 1363 O O . HIS A 1 166 ? 8.087 -11.973 -6.583 1.00 86.94 166 HIS A O 1
ATOM 1369 N N . MET A 1 167 ? 8.366 -11.929 -4.355 1.00 88.31 167 MET A N 1
ATOM 1370 C CA . MET A 1 167 ? 7.278 -12.846 -4.024 1.0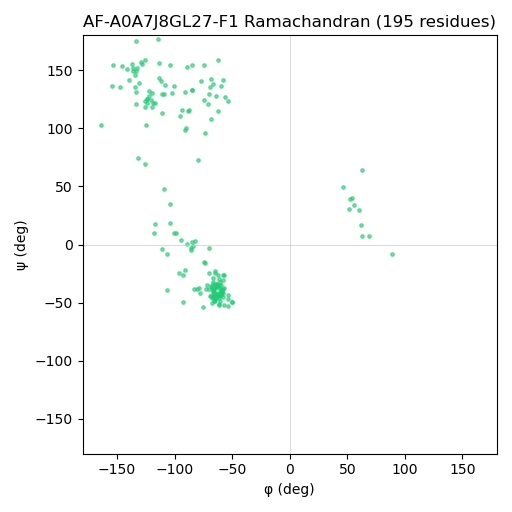0 88.31 167 MET A CA 1
ATOM 1371 C C . MET A 1 167 ? 6.336 -12.191 -3.020 1.00 88.31 167 MET A C 1
ATOM 1373 O O . MET A 1 167 ? 6.751 -11.809 -1.926 1.00 88.31 167 MET A O 1
ATOM 1377 N N . LEU A 1 168 ? 5.056 -12.101 -3.380 1.00 88.19 168 LEU A N 1
ATOM 1378 C CA . LEU A 1 168 ? 4.033 -11.509 -2.529 1.00 88.19 168 LEU A CA 1
ATOM 1379 C C . LEU A 1 168 ? 3.064 -12.581 -2.020 1.00 88.19 168 LEU A C 1
ATOM 1381 O O . LEU A 1 168 ? 2.269 -13.146 -2.775 1.00 88.19 168 LEU A O 1
ATOM 1385 N N . HIS A 1 169 ? 3.103 -12.820 -0.709 1.00 85.50 169 HIS A N 1
ATOM 1386 C CA . HIS A 1 169 ? 2.208 -13.756 -0.031 1.00 85.50 169 HIS A CA 1
ATOM 1387 C C . HIS A 1 169 ? 0.988 -13.046 0.561 1.00 85.50 169 HIS A C 1
ATOM 1389 O O . HIS A 1 169 ? 1.087 -12.321 1.556 1.00 85.50 169 HIS A O 1
ATOM 1395 N N . LEU A 1 170 ? -0.186 -13.299 -0.021 1.00 85.94 170 LEU A N 1
ATOM 1396 C CA . LEU A 1 170 ? -1.467 -12.747 0.433 1.00 85.94 170 LEU A CA 1
ATOM 1397 C C . LEU A 1 170 ? -2.468 -13.819 0.879 1.00 85.94 170 LEU A C 1
ATOM 1399 O O . LEU A 1 170 ? -3.642 -13.510 1.114 1.00 85.94 170 LEU A O 1
ATOM 1403 N N . SER A 1 171 ? -2.015 -15.065 0.995 1.00 83.44 171 SER A N 1
ATOM 1404 C CA . SER A 1 171 ? -2.830 -16.197 1.420 1.00 83.44 171 SER A CA 1
ATOM 1405 C C . SER A 1 171 ? -3.438 -15.972 2.807 1.00 83.44 171 SER A C 1
ATOM 1407 O O . SER A 1 171 ? -2.765 -15.458 3.703 1.00 83.44 171 SER A O 1
ATOM 1409 N N . HIS A 1 172 ? -4.687 -16.400 3.006 1.00 81.38 172 HIS A N 1
ATOM 1410 C CA . HIS A 1 172 ? -5.384 -16.378 4.307 1.00 81.38 172 HIS A CA 1
ATOM 1411 C C . HIS A 1 172 ? -5.590 -14.989 4.939 1.00 81.38 172 HIS A C 1
ATOM 1413 O O . HIS A 1 172 ? -5.900 -14.885 6.124 1.00 81.38 172 HIS A O 1
ATOM 1419 N N . LYS A 1 173 ? -5.462 -13.913 4.157 1.00 82.81 173 LYS A N 1
ATOM 1420 C CA . LYS A 1 173 ? -5.653 -12.535 4.636 1.00 82.81 173 LYS A CA 1
ATOM 1421 C C . LYS A 1 173 ? -7.095 -12.025 4.538 1.00 82.81 173 LYS A C 1
ATOM 1423 O O . LYS A 1 173 ? -7.349 -10.878 4.885 1.00 82.81 173 LYS A O 1
ATOM 1428 N N . GLY A 1 174 ? -8.028 -12.852 4.053 1.00 84.31 174 GLY A N 1
ATOM 1429 C CA . GLY A 1 174 ? -9.449 -12.494 3.948 1.00 84.31 174 GLY A CA 1
ATOM 1430 C C . GLY A 1 174 ? -9.712 -11.273 3.064 1.00 84.31 174 GLY A C 1
ATOM 1431 O O . GLY A 1 174 ? -10.641 -10.521 3.331 1.00 84.31 174 GLY A O 1
ATOM 1432 N N . LEU A 1 175 ? -8.868 -11.045 2.051 1.00 90.88 175 LEU A N 1
ATOM 1433 C CA . LEU A 1 175 ? -8.930 -9.825 1.248 1.00 90.88 175 LEU A CA 1
ATOM 1434 C C . LEU A 1 175 ? -10.197 -9.803 0.387 1.00 90.88 175 LEU A C 1
ATOM 1436 O O . LEU A 1 175 ? -10.514 -10.796 -0.273 1.00 90.88 175 LEU A O 1
ATOM 1440 N N . THR A 1 176 ? -10.851 -8.646 0.367 1.00 92.44 176 THR A N 1
ATOM 1441 C CA . THR A 1 176 ? -12.050 -8.333 -0.428 1.00 92.44 176 THR A CA 1
ATOM 1442 C C . THR A 1 176 ? -11.741 -7.406 -1.604 1.00 92.44 176 THR A C 1
ATOM 1444 O O . THR A 1 176 ? -12.603 -7.145 -2.437 1.00 92.44 176 THR A O 1
ATOM 1447 N N . MET A 1 177 ? -10.515 -6.873 -1.679 1.00 92.00 177 MET A N 1
ATOM 1448 C CA . MET A 1 177 ? -10.090 -5.948 -2.729 1.00 92.00 177 MET A CA 1
ATOM 1449 C C . MET A 1 177 ? -8.575 -6.026 -2.958 1.00 92.00 177 MET A C 1
ATOM 1451 O O . MET A 1 177 ? -7.819 -6.397 -2.056 1.00 92.00 177 MET A O 1
ATOM 1455 N N . LEU A 1 178 ? -8.137 -5.665 -4.165 1.00 91.19 178 LEU A N 1
ATOM 1456 C CA . LEU A 1 178 ? -6.733 -5.516 -4.546 1.00 91.19 178 LEU A CA 1
ATOM 1457 C C . LEU A 1 178 ? -6.479 -4.066 -4.973 1.00 91.19 178 LEU A C 1
ATOM 1459 O O . LEU A 1 178 ? -7.113 -3.574 -5.901 1.00 91.19 178 LEU A O 1
ATOM 1463 N N . CYS A 1 179 ? -5.553 -3.388 -4.306 1.00 89.44 179 CYS A N 1
ATOM 1464 C CA . CYS A 1 179 ? -5.114 -2.033 -4.650 1.00 89.44 179 CYS A CA 1
ATOM 1465 C C . CYS A 1 179 ? -3.647 -2.032 -5.094 1.00 89.44 179 CYS A C 1
ATOM 1467 O O . CYS A 1 179 ? -3.010 -3.076 -5.060 1.00 89.44 179 CYS A O 1
ATOM 1469 N N . HIS A 1 180 ? -3.123 -0.875 -5.510 1.00 89.38 180 HIS A N 1
ATOM 1470 C CA . HIS A 1 180 ? -1.692 -0.662 -5.781 1.00 89.38 180 HIS A CA 1
ATOM 1471 C C . HIS A 1 180 ? -1.061 -1.708 -6.715 1.00 89.38 180 HIS A C 1
ATOM 1473 O O . HIS A 1 180 ? 0.104 -2.059 -6.568 1.00 89.38 180 HIS A O 1
ATOM 1479 N N . LEU A 1 181 ? -1.835 -2.268 -7.648 1.00 89.38 181 LEU A N 1
ATOM 1480 C CA . LEU A 1 181 ? -1.365 -3.349 -8.521 1.00 89.38 181 LEU A CA 1
ATOM 1481 C C . LEU A 1 181 ? -0.267 -2.870 -9.469 1.00 89.38 181 LEU A C 1
ATOM 1483 O O . LEU A 1 181 ? 0.604 -3.646 -9.847 1.00 89.38 181 LEU A O 1
ATOM 1487 N N . GLU A 1 182 ? -0.290 -1.585 -9.812 1.00 87.00 182 GLU A N 1
ATOM 1488 C CA . GLU A 1 182 ? 0.768 -0.919 -10.556 1.00 87.00 182 GLU A CA 1
ATOM 1489 C C . GLU A 1 182 ? 2.121 -1.025 -9.855 1.00 87.00 182 GLU A C 1
ATOM 1491 O O . GLU A 1 182 ? 3.135 -1.045 -10.536 1.00 87.00 182 GLU A O 1
ATOM 1496 N N . GLN A 1 183 ? 2.136 -1.176 -8.528 1.00 87.00 183 GLN A N 1
ATOM 1497 C CA . GLN A 1 183 ? 3.357 -1.292 -7.740 1.00 87.00 183 GLN A CA 1
ATOM 1498 C C . GLN A 1 183 ? 3.925 -2.721 -7.685 1.00 87.00 183 GLN A C 1
ATOM 1500 O O . GLN A 1 183 ? 4.937 -2.976 -7.040 1.00 87.00 183 GLN A O 1
ATOM 1505 N N . LEU A 1 184 ? 3.255 -3.685 -8.319 1.00 87.31 184 LEU A N 1
ATOM 1506 C CA . LEU A 1 184 ? 3.624 -5.100 -8.277 1.00 87.31 184 LEU A CA 1
ATOM 1507 C C . LEU A 1 184 ? 4.309 -5.566 -9.564 1.00 87.31 184 LEU A C 1
ATOM 1509 O O . LEU A 1 184 ? 4.364 -6.764 -9.827 1.00 87.31 184 LEU A O 1
ATOM 1513 N N . PHE A 1 185 ? 4.826 -4.635 -10.369 1.00 85.88 185 PHE A N 1
ATOM 1514 C CA . PHE A 1 185 ? 5.379 -4.927 -11.692 1.00 85.88 185 PHE A CA 1
ATOM 1515 C C . PHE A 1 185 ? 6.510 -5.968 -11.663 1.00 85.88 185 PHE A C 1
ATOM 1517 O O . PHE A 1 185 ? 6.576 -6.820 -12.543 1.00 85.88 185 PHE A O 1
ATOM 1524 N N . LEU A 1 186 ? 7.365 -5.936 -10.634 1.00 85.69 186 LEU A N 1
ATOM 1525 C CA . LEU A 1 186 ? 8.481 -6.877 -10.480 1.00 85.69 186 LEU A CA 1
ATOM 1526 C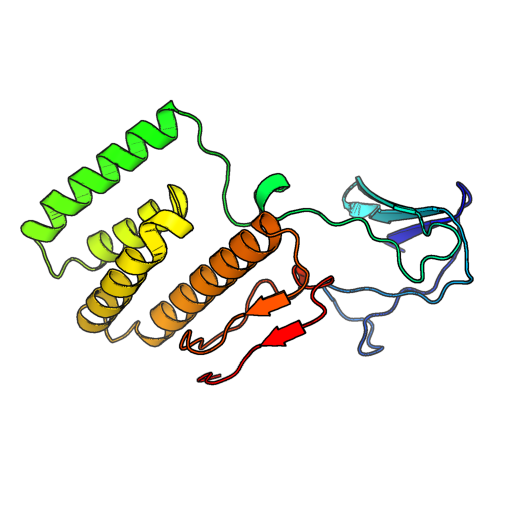 C . LEU A 1 186 ? 8.102 -8.190 -9.782 1.00 85.69 186 LEU A C 1
ATOM 1528 O O . LEU A 1 186 ? 8.946 -9.070 -9.631 1.00 85.69 186 LEU A O 1
ATOM 1532 N N . VAL A 1 187 ? 6.857 -8.350 -9.323 1.00 87.88 187 VAL A N 1
ATOM 1533 C CA . VAL A 1 187 ? 6.446 -9.560 -8.603 1.00 87.88 187 VAL A CA 1
ATOM 1534 C C . VAL A 1 187 ? 6.371 -10.740 -9.569 1.00 87.88 187 VAL A C 1
ATOM 1536 O O . VAL A 1 187 ? 5.579 -10.757 -10.504 1.00 87.88 187 VAL A O 1
ATOM 1539 N N . THR A 1 188 ? 7.160 -11.776 -9.291 1.00 85.56 188 THR A N 1
ATOM 1540 C CA . THR A 1 188 ? 7.216 -13.008 -10.098 1.00 85.56 188 THR A CA 1
ATOM 1541 C C . THR A 1 188 ? 6.271 -14.089 -9.579 1.00 85.56 188 THR A C 1
ATOM 1543 O O . THR A 1 188 ? 5.829 -14.950 -10.336 1.00 85.56 188 THR A O 1
ATOM 1546 N N . HIS A 1 189 ? 5.951 -14.051 -8.283 1.00 84.94 189 HIS A N 1
ATOM 1547 C CA . HIS A 1 189 ? 5.097 -15.030 -7.617 1.00 84.94 189 HIS A CA 1
ATOM 1548 C C . HIS A 1 189 ? 4.060 -14.318 -6.750 1.00 84.94 189 HIS A C 1
ATOM 1550 O O . HIS A 1 189 ? 4.404 -13.584 -5.821 1.00 84.94 189 HIS A O 1
ATOM 1556 N N . PHE A 1 190 ? 2.784 -14.557 -7.046 1.00 83.81 190 PHE A N 1
ATOM 1557 C CA . PHE A 1 190 ? 1.653 -13.888 -6.410 1.00 83.81 190 PHE A CA 1
ATOM 1558 C C . PHE A 1 190 ? 0.703 -14.934 -5.822 1.00 83.81 190 PHE A C 1
ATOM 1560 O O . PHE A 1 190 ? -0.041 -15.589 -6.553 1.00 83.81 190 PHE A O 1
ATOM 1567 N N . ASP A 1 191 ? 0.744 -15.124 -4.502 1.00 81.38 191 ASP A N 1
ATOM 1568 C CA . ASP A 1 191 ? -0.101 -16.112 -3.824 1.00 81.38 191 ASP A CA 1
ATOM 1569 C C . ASP A 1 191 ? -1.396 -15.472 -3.309 1.00 81.38 191 ASP A C 1
ATOM 1571 O O . ASP A 1 191 ? -1.384 -14.605 -2.428 1.00 81.38 191 ASP A O 1
ATOM 1575 N N . LEU A 1 192 ? -2.523 -15.929 -3.861 1.00 77.38 192 LEU A N 1
ATOM 1576 C CA . LEU A 1 192 ? -3.875 -15.478 -3.537 1.00 77.38 192 LEU A CA 1
ATOM 1577 C C . LEU A 1 192 ? -4.765 -16.571 -2.944 1.00 77.38 192 LEU A C 1
ATOM 1579 O O . LEU A 1 192 ? -5.987 -16.429 -2.969 1.00 77.38 192 LEU A O 1
ATOM 1583 N N . LEU A 1 193 ? -4.214 -17.672 -2.441 1.00 68.19 193 LEU A N 1
ATOM 1584 C CA . LEU A 1 193 ? -5.045 -18.755 -1.920 1.00 68.19 193 LEU A CA 1
ATOM 1585 C C . LEU A 1 193 ? -5.947 -18.277 -0.758 1.00 68.19 193 LEU A C 1
ATOM 1587 O O . LEU A 1 193 ? -5.520 -17.549 0.139 1.00 68.19 193 LEU A O 1
ATOM 1591 N N . HIS A 1 194 ? -7.217 -18.702 -0.778 1.00 59.38 194 HIS A N 1
ATOM 1592 C CA . HIS A 1 194 ? -8.267 -18.345 0.195 1.00 59.38 194 HIS A CA 1
ATOM 1593 C C . HIS A 1 194 ? -8.634 -16.845 0.257 1.00 59.38 194 HIS A C 1
ATOM 1595 O O . HIS A 1 194 ? -8.477 -16.189 1.290 1.00 59.38 194 HIS A O 1
ATOM 1601 N N . LYS A 1 195 ? -9.175 -16.314 -0.848 1.00 58.62 195 LYS A N 1
ATOM 1602 C CA . LYS A 1 195 ? -9.760 -14.961 -0.949 1.00 58.62 195 LYS A CA 1
ATOM 1603 C C . LYS A 1 195 ? -11.293 -15.007 -0.957 1.00 58.62 195 LYS A C 1
ATOM 1605 O O . LYS A 1 195 ? -11.871 -15.991 -1.411 1.00 58.62 195 LYS A O 1
ATOM 1610 N N . HIS A 1 196 ? -11.926 -13.915 -0.529 1.00 58.47 196 HIS A N 1
ATOM 1611 C CA . HIS A 1 196 ? -13.348 -13.623 -0.759 1.00 58.47 196 HIS A CA 1
ATOM 1612 C C . HIS A 1 196 ? -13.478 -12.458 -1.761 1.00 58.47 196 HIS A C 1
ATOM 1614 O O . HIS A 1 196 ? -14.151 -11.471 -1.471 1.00 58.47 196 HIS A O 1
ATOM 1620 N N . LEU A 1 197 ? -12.744 -12.536 -2.880 1.00 52.78 197 LEU A N 1
ATOM 1621 C CA . LEU A 1 197 ? -12.833 -11.573 -3.987 1.00 52.78 197 LEU A CA 1
ATOM 1622 C C . LEU A 1 197 ? -14.105 -11.804 -4.811 1.00 52.78 197 LEU A C 1
ATOM 1624 O O . LEU A 1 197 ? -14.444 -12.991 -5.023 1.00 52.78 197 LEU A O 1
#

Sequence (197 aa):
METLLLMVDESSLAVEWGAPDGRNRPSPVWLCDLLPQQTFRVIWTAGNVQKECVLLKGHQEGWCWDLATDEQLFRYELSMEKSTVLRSELKYCKELQELEPENKWCLLTFILLMQLLDPLLYEKEMLQYFQTLKTVDPVRAAYLDNLCSKFLLENSMLKMEYAEVHMLHLSHKGLTMLCHLEQLFLVTHFDLLHKHL

Foldseek 3Di:
DPQKWKAAPNHTDDWDWADPVRDPDDDLDIDTDDDDGFKIKMARNVVRDIDIWGDDPPHPDIDDADQCVRVVVQADDDDPVRLVVLVVVLVVLVVVCVVPVLPLVSLVSNLVSCSHNPLQVCVVVSVVSLVSSCVSCVVCNLVSLQVNLVSLQVNQSVVCVVVVHLEGDPAPSQHPDDPPVSNSVSRPYYHDHPYPD